Protein AF-A0A520YUC1-F1 (afdb_monomer_lite)

pLDDT: mean 82.61, std 20.13, range [25.09, 97.94]

Foldseek 3Di:
DCALQCAPDVVHHNVVVVVVDVLQDDDGDNLAQDPDAQADKFKKKAQAFQQRHGAAQAFKKKWKAAAPQQAPPWKKKFKAFPVPSHGADDPDPGQMAIPPFPQQDADPNRMGIAMEHCDADPSCNNRYGHGHGPTTIMMMMMGHNGHPCVVVVVDDTDGMHTDPDPPPDDDDDDDDDDDDDDDDDTDTSD

Secondary structure (DSSP, 8-state):
--TTTTEEETTEE-HHHHHHHHHH-S---GGGTS--TTSSEEEEEE-B-TTS-B--TTS-EEEEE-TT-SEEEEEEEEEEETTT-SBP--SSS-SEEETT-TT----TTS-EEEEEESSPPTT-TTSEEE--TT--EEEEEEEEEE-HHHHSSSS-PPPEEE-----------------------EEE--

Radius of gyration: 18.01 Å; chains: 1; bounding box: 48×39×52 Å

Sequence (190 aa):
MGGYEFEKQPGVACLDAAAFFCFYATGVTPAMEAKMAGQGYQYAVGILDSRGNPLGGGKTYRLQVLPSAPAKDFWLAIVYDNQTRSMLQTYKNFPQVSSLDKGLVVSKDGSVDVYFGQKAPSGMEHNWIQTIPGRDRNVLFRLYGPLEPWFDKTWKLSEIELVKQRLCQPTTAYSGRRCAPLMLSVIWFN

Structure (mmCIF, N/CA/C/O backbone):
data_AF-A0A520YUC1-F1
#
_entry.id   AF-A0A520YUC1-F1
#
loop_
_atom_site.group_PDB
_atom_site.id
_atom_site.type_symbol
_atom_site.label_atom_id
_atom_site.label_alt_id
_atom_site.label_comp_id
_atom_site.label_asym_id
_atom_site.label_entity_id
_atom_site.label_seq_id
_atom_site.pdbx_PDB_ins_code
_atom_site.Cartn_x
_atom_site.Cartn_y
_atom_site.Cartn_z
_atom_site.occupancy
_atom_site.B_iso_or_equiv
_atom_site.auth_seq_id
_atom_site.auth_comp_id
_atom_site.auth_asym_id
_atom_site.auth_atom_id
_atom_site.pdbx_PDB_model_num
ATOM 1 N N . MET A 1 1 ? 4.113 -9.977 -15.152 1.00 54.03 1 MET A N 1
ATOM 2 C CA . MET A 1 1 ? 3.341 -9.408 -16.295 1.00 54.03 1 MET A CA 1
ATOM 3 C C . MET A 1 1 ? 4.325 -9.181 -17.437 1.00 54.03 1 MET A C 1
ATOM 5 O O . MET A 1 1 ? 5.503 -9.348 -17.182 1.00 54.03 1 MET A O 1
ATOM 9 N N . GLY A 1 2 ? 3.891 -8.892 -18.668 1.00 58.44 2 GLY A N 1
ATOM 10 C CA . GLY A 1 2 ? 4.771 -8.775 -19.850 1.00 58.44 2 GLY A CA 1
ATOM 11 C C . GLY A 1 2 ? 5.725 -7.572 -19.869 1.00 58.44 2 GLY A C 1
ATOM 12 O O . GLY A 1 2 ? 5.947 -6.986 -20.919 1.00 58.44 2 GLY A O 1
ATOM 13 N N . GLY A 1 3 ? 6.202 -7.154 -18.704 1.00 70.25 3 GLY A N 1
ATOM 14 C CA . GLY A 1 3 ? 7.034 -5.984 -18.505 1.00 70.25 3 GLY A CA 1
ATOM 15 C C . GLY A 1 3 ? 6.449 -4.654 -18.961 1.00 70.25 3 GLY A C 1
ATOM 16 O O . GLY A 1 3 ? 5.241 -4.529 -19.181 1.00 70.25 3 GLY A O 1
ATOM 17 N N . TYR A 1 4 ? 7.320 -3.653 -19.079 1.00 77.12 4 TYR A N 1
ATOM 18 C CA . TYR A 1 4 ? 6.996 -2.299 -19.524 1.00 77.12 4 TYR A CA 1
ATOM 19 C C . TYR A 1 4 ? 6.584 -2.249 -21.006 1.00 77.12 4 TYR A C 1
ATOM 21 O O . TYR A 1 4 ? 5.925 -1.298 -21.425 1.00 77.12 4 TYR A O 1
ATOM 29 N N . GLU A 1 5 ? 6.945 -3.272 -21.786 1.00 83.94 5 GLU A N 1
ATOM 30 C CA . GLU A 1 5 ? 6.577 -3.436 -23.202 1.00 83.94 5 GLU A CA 1
ATOM 31 C C . GLU A 1 5 ? 5.231 -4.155 -23.378 1.00 83.94 5 GLU A C 1
ATOM 33 O O . GLU A 1 5 ? 4.650 -4.145 -24.461 1.00 83.94 5 GLU A O 1
ATOM 38 N N . PHE A 1 6 ? 4.697 -4.739 -22.302 1.00 85.56 6 PHE A N 1
ATOM 39 C CA . PHE A 1 6 ? 3.503 -5.579 -22.307 1.00 85.56 6 PHE A CA 1
ATOM 40 C C . PHE A 1 6 ? 3.574 -6.708 -23.339 1.00 85.56 6 PHE A C 1
ATOM 42 O O . PHE A 1 6 ? 2.627 -6.913 -24.089 1.00 85.56 6 PHE A O 1
ATOM 49 N N . GLU A 1 7 ? 4.645 -7.494 -23.345 1.00 87.75 7 GLU A N 1
ATOM 50 C CA . GLU A 1 7 ? 4.817 -8.650 -24.227 1.00 87.75 7 GLU A CA 1
ATOM 51 C C . GLU A 1 7 ? 4.849 -9.969 -23.438 1.00 87.75 7 GLU A C 1
ATOM 53 O O . GLU A 1 7 ? 5.468 -10.070 -22.381 1.00 87.75 7 GLU A O 1
ATOM 58 N N . LYS A 1 8 ? 4.166 -11.019 -23.921 1.00 83.62 8 LYS A N 1
ATOM 59 C CA . LYS A 1 8 ? 4.282 -12.371 -23.323 1.00 83.62 8 LYS A CA 1
ATOM 60 C C . LYS A 1 8 ? 5.544 -13.094 -23.809 1.00 83.62 8 LYS A C 1
ATOM 62 O O . LYS A 1 8 ? 6.050 -13.968 -23.110 1.00 83.62 8 LYS A O 1
ATOM 67 N N . GLN A 1 9 ? 5.990 -12.763 -25.019 1.00 82.81 9 GLN A N 1
ATOM 68 C CA . GLN A 1 9 ? 7.178 -13.248 -25.729 1.00 82.81 9 GLN A CA 1
ATOM 69 C C . GLN A 1 9 ? 7.612 -12.148 -26.710 1.00 82.81 9 GLN A C 1
ATOM 71 O O . GLN A 1 9 ? 6.746 -11.351 -27.072 1.00 82.81 9 GLN A O 1
ATOM 76 N N . PRO A 1 10 ? 8.870 -12.127 -27.190 1.00 85.31 10 PRO A N 1
ATOM 77 C CA . PRO A 1 10 ? 9.333 -11.106 -28.129 1.00 85.31 10 PRO A CA 1
ATOM 78 C C . PRO A 1 10 ? 8.393 -10.941 -29.334 1.00 85.31 10 PRO A C 1
ATOM 80 O O . PRO A 1 10 ? 8.167 -11.892 -30.086 1.00 85.31 10 PRO A O 1
ATOM 83 N N . GLY A 1 11 ? 7.828 -9.744 -29.496 1.00 86.69 11 GLY A N 1
ATOM 84 C CA . GLY A 1 11 ? 6.885 -9.392 -30.561 1.00 86.69 11 GLY A CA 1
ATOM 85 C C . GLY A 1 11 ? 5.453 -9.912 -30.375 1.00 86.69 11 GLY A C 1
ATOM 86 O O . GLY A 1 11 ? 4.622 -9.753 -31.271 1.00 86.69 11 GLY A O 1
ATOM 87 N N . VAL A 1 12 ? 5.131 -10.538 -29.237 1.00 90.56 12 VAL A N 1
ATOM 88 C CA . VAL A 1 12 ? 3.791 -11.056 -28.918 1.00 90.56 12 VAL A CA 1
ATOM 89 C C . VAL A 1 12 ? 3.157 -10.207 -27.822 1.00 90.56 12 VAL A C 1
ATOM 91 O O . VAL A 1 12 ? 3.357 -10.439 -26.624 1.00 90.56 12 VAL A O 1
ATOM 94 N N . ALA A 1 13 ? 2.330 -9.253 -28.243 1.00 88.88 13 ALA A N 1
ATOM 95 C CA . ALA A 1 13 ? 1.635 -8.340 -27.347 1.00 88.88 13 ALA A CA 1
ATOM 96 C C . ALA A 1 13 ? 0.731 -9.070 -26.333 1.00 88.88 13 ALA A C 1
ATOM 98 O O . ALA A 1 13 ? -0.092 -9.930 -26.654 1.00 88.88 13 ALA A O 1
ATOM 99 N N . CYS A 1 14 ? 0.849 -8.660 -25.078 1.00 90.00 14 CYS A N 1
ATOM 100 C CA . CYS A 1 14 ? 0.028 -9.038 -23.941 1.00 90.00 14 CYS A CA 1
ATOM 101 C C . CYS A 1 14 ? -1.053 -7.974 -23.718 1.00 90.00 14 CYS A C 1
ATOM 103 O O . CYS A 1 14 ? -0.994 -7.194 -22.764 1.00 90.00 14 CYS A O 1
ATOM 105 N N . LEU A 1 15 ? -2.054 -7.942 -24.601 1.00 90.31 15 LEU A N 1
ATOM 106 C CA . LEU A 1 15 ? -3.110 -6.924 -24.557 1.00 90.31 15 LEU A CA 1
ATOM 107 C C . LEU A 1 15 ? -3.873 -6.915 -23.226 1.00 90.31 15 LEU A C 1
ATOM 109 O O . LEU A 1 15 ? -4.220 -5.844 -22.745 1.00 90.31 15 LEU A O 1
ATOM 113 N N . ASP A 1 16 ? -4.054 -8.073 -22.586 1.00 89.12 16 ASP A N 1
ATOM 114 C CA . ASP A 1 16 ? -4.685 -8.159 -21.263 1.00 89.12 16 ASP A CA 1
ATOM 115 C C . ASP A 1 16 ? -3.876 -7.415 -20.187 1.00 89.12 16 ASP A C 1
ATOM 117 O O . ASP A 1 16 ? -4.449 -6.724 -19.346 1.00 89.12 16 ASP A O 1
ATOM 121 N N . ALA A 1 17 ? -2.541 -7.530 -20.212 1.00 86.50 17 ALA A N 1
ATOM 122 C CA . ALA A 1 17 ? -1.679 -6.848 -19.248 1.00 86.50 17 ALA A CA 1
ATOM 123 C C . ALA A 1 17 ? -1.630 -5.342 -19.513 1.00 86.50 17 ALA A C 1
ATOM 125 O O . ALA A 1 17 ? -1.712 -4.568 -18.563 1.00 86.50 17 ALA A O 1
ATOM 126 N N . ALA A 1 18 ? -1.557 -4.935 -20.784 1.00 87.44 18 ALA A N 1
ATOM 127 C CA . ALA A 1 18 ? -1.623 -3.528 -21.168 1.00 87.44 18 ALA A CA 1
ATOM 128 C C . ALA A 1 18 ? -2.969 -2.908 -20.766 1.00 87.44 18 ALA A C 1
ATOM 130 O O . ALA A 1 18 ? -3.003 -1.857 -20.132 1.00 87.44 18 ALA A O 1
ATOM 131 N N . ALA A 1 19 ? -4.082 -3.582 -21.071 1.00 89.81 19 ALA A N 1
ATOM 132 C CA . ALA A 1 19 ? -5.420 -3.129 -20.709 1.00 89.81 19 ALA A CA 1
ATOM 133 C C . ALA A 1 19 ? -5.585 -3.029 -19.189 1.00 89.81 19 ALA A C 1
ATOM 135 O O . ALA A 1 19 ? -6.070 -2.015 -18.694 1.00 89.81 19 ALA A O 1
ATOM 136 N N . PHE A 1 20 ? -5.136 -4.040 -18.437 1.00 87.12 20 PHE A N 1
ATOM 137 C CA . PHE A 1 20 ? -5.169 -4.007 -16.977 1.00 87.12 20 PHE A CA 1
ATOM 138 C C . PHE A 1 20 ? -4.329 -2.857 -16.410 1.00 87.12 20 PHE A C 1
ATOM 140 O O . PHE A 1 20 ? -4.816 -2.101 -15.567 1.00 87.12 20 PHE A O 1
ATOM 147 N N . PHE A 1 21 ? -3.087 -2.706 -16.879 1.00 86.12 21 PHE A N 1
ATOM 148 C CA . PHE A 1 21 ? -2.188 -1.661 -16.407 1.00 86.12 21 PHE A CA 1
ATOM 149 C C . PHE A 1 21 ? -2.745 -0.276 -16.719 1.00 86.12 21 PHE A C 1
ATOM 151 O O . PHE A 1 21 ? -2.903 0.512 -15.797 1.00 86.12 21 PHE A O 1
ATOM 158 N N . CYS A 1 22 ? -3.120 -0.002 -17.970 1.00 87.75 22 CYS A N 1
ATOM 159 C CA . CYS A 1 22 ? -3.648 1.297 -18.393 1.00 87.75 22 CYS A CA 1
ATOM 160 C C . CYS A 1 22 ? -5.019 1.618 -17.778 1.00 87.75 22 CYS A C 1
ATOM 162 O O . CYS A 1 22 ? -5.391 2.784 -17.667 1.00 87.75 22 CYS A O 1
ATOM 164 N N . PHE A 1 23 ? -5.779 0.602 -17.362 1.00 86.88 23 PHE A N 1
ATOM 165 C CA . PHE A 1 23 ? -6.994 0.796 -16.573 1.00 86.88 23 PHE A CA 1
ATOM 166 C C . PHE A 1 23 ? -6.698 1.133 -15.104 1.00 86.88 23 PHE A C 1
ATOM 168 O O . PHE A 1 23 ? -7.491 1.802 -14.440 1.00 86.88 23 PHE A O 1
ATOM 175 N N . TYR A 1 24 ? -5.587 0.640 -14.556 1.00 86.50 24 TYR A N 1
ATOM 176 C CA . TYR A 1 24 ? -5.211 0.872 -13.164 1.00 86.50 24 TYR A CA 1
ATOM 177 C C . TYR A 1 24 ? -4.368 2.140 -12.968 1.00 86.50 24 TYR A C 1
ATOM 179 O O . TYR A 1 24 ? -4.592 2.880 -12.011 1.00 86.50 24 TYR A O 1
ATOM 187 N N . ALA A 1 25 ? -3.413 2.388 -13.858 1.00 85.56 25 ALA A N 1
ATOM 188 C CA . ALA A 1 25 ? -2.393 3.416 -13.757 1.00 85.56 25 ALA A CA 1
ATOM 189 C C . ALA A 1 25 ? -2.110 4.063 -15.120 1.00 85.56 25 ALA A C 1
ATOM 191 O O . ALA A 1 25 ? -2.460 3.547 -16.178 1.00 85.56 25 ALA A O 1
ATOM 192 N N . THR A 1 26 ? -1.442 5.212 -15.081 1.00 81.38 26 THR A N 1
ATOM 193 C CA . THR A 1 26 ? -1.031 5.963 -16.269 1.00 81.38 26 THR A CA 1
ATOM 194 C C . THR A 1 26 ? 0.481 6.093 -16.316 1.00 81.38 26 THR A C 1
ATOM 196 O O . THR A 1 26 ? 1.100 6.350 -15.284 1.00 81.38 26 THR A O 1
ATOM 199 N N . GLY A 1 27 ? 1.046 6.035 -17.521 1.00 77.06 27 GLY A N 1
ATOM 200 C CA . GLY A 1 27 ? 2.484 6.148 -17.739 1.00 77.06 27 GLY A CA 1
ATOM 201 C C . GLY A 1 27 ? 3.199 4.835 -17.438 1.00 77.06 27 GLY A C 1
ATOM 202 O O . GLY A 1 27 ? 3.035 4.249 -16.374 1.00 77.06 27 GLY A O 1
ATOM 203 N N . VAL A 1 28 ? 3.995 4.377 -18.396 1.00 77.38 28 VAL A N 1
ATOM 204 C CA . VAL A 1 28 ? 4.873 3.221 -18.242 1.00 77.38 28 VAL A CA 1
ATOM 205 C C . VAL A 1 28 ? 6.280 3.677 -18.596 1.00 77.38 28 VAL A C 1
ATOM 207 O O . VAL A 1 28 ? 6.486 4.347 -19.608 1.00 77.38 28 VAL A O 1
ATOM 210 N N . THR A 1 29 ? 7.244 3.390 -17.728 1.00 76.88 29 THR A N 1
ATOM 211 C CA . THR A 1 29 ? 8.655 3.682 -17.994 1.00 76.88 29 THR A CA 1
ATOM 212 C C . THR A 1 29 ? 9.484 2.441 -17.695 1.00 76.88 29 THR A C 1
ATOM 214 O O . THR A 1 29 ? 9.128 1.704 -16.773 1.00 76.88 29 THR A O 1
ATOM 217 N N . PRO A 1 30 ? 10.606 2.215 -18.398 1.00 75.00 30 PRO A N 1
ATOM 218 C CA . PRO A 1 30 ? 11.484 1.082 -18.107 1.00 75.00 30 PRO A CA 1
ATOM 219 C C . PRO A 1 30 ? 11.936 1.033 -16.640 1.00 75.00 30 PRO A C 1
ATOM 221 O O . PRO A 1 30 ? 12.071 -0.041 -16.069 1.00 75.00 30 PRO A O 1
ATOM 224 N N . ALA A 1 31 ? 12.089 2.192 -15.990 1.00 71.81 31 ALA A N 1
ATOM 225 C CA . ALA A 1 31 ? 12.485 2.300 -14.584 1.00 71.81 31 ALA A CA 1
ATOM 226 C C . ALA A 1 31 ? 11.448 1.751 -13.581 1.00 71.81 31 ALA A C 1
ATOM 228 O O . ALA A 1 31 ? 11.789 1.541 -12.420 1.00 71.81 31 ALA A O 1
ATOM 229 N N . MET A 1 32 ? 10.195 1.531 -14.000 1.00 73.00 32 MET A N 1
ATOM 230 C CA . MET A 1 32 ? 9.157 0.929 -13.150 1.00 73.00 32 MET A CA 1
ATOM 231 C C . MET A 1 32 ? 9.335 -0.579 -12.971 1.00 73.00 32 MET A C 1
ATOM 233 O O . MET A 1 32 ? 8.892 -1.118 -11.963 1.00 73.00 32 MET A O 1
ATOM 237 N N . GLU A 1 33 ? 9.974 -1.246 -13.931 1.00 72.19 33 GLU A N 1
ATOM 238 C CA . GLU A 1 33 ? 10.227 -2.692 -13.909 1.00 72.19 33 GLU A CA 1
ATOM 239 C C . GLU A 1 33 ? 11.714 -3.007 -13.726 1.00 72.19 33 GLU A C 1
ATOM 241 O O . GLU A 1 33 ? 12.079 -3.986 -13.080 1.00 72.19 33 GLU A O 1
ATOM 246 N N . ALA A 1 34 ? 12.605 -2.179 -14.276 1.00 73.69 34 ALA A N 1
ATOM 247 C CA . ALA A 1 34 ? 14.032 -2.429 -14.196 1.00 73.69 34 ALA A CA 1
ATOM 248 C C . ALA A 1 34 ? 14.480 -2.561 -12.734 1.00 73.69 34 ALA A C 1
ATOM 250 O O . ALA A 1 34 ? 14.244 -1.685 -11.896 1.00 73.69 34 ALA A O 1
ATOM 251 N N . LYS A 1 35 ? 15.197 -3.651 -12.438 1.00 80.06 35 LYS A N 1
ATOM 252 C CA . LYS A 1 35 ? 15.865 -3.830 -11.150 1.00 80.06 35 LYS A CA 1
ATOM 253 C C . LYS A 1 35 ? 16.948 -2.763 -10.996 1.00 80.06 35 LYS A C 1
ATOM 255 O O . LYS A 1 35 ? 18.051 -2.895 -11.521 1.00 80.06 35 LYS A O 1
ATOM 260 N N . MET A 1 36 ? 16.632 -1.718 -10.240 1.00 81.00 36 MET A N 1
ATOM 261 C CA . MET A 1 36 ? 17.528 -0.602 -9.948 1.00 81.00 36 MET A CA 1
ATOM 262 C C . MET A 1 36 ? 17.689 -0.453 -8.433 1.00 81.00 36 MET A C 1
ATOM 264 O O . MET A 1 36 ? 17.041 0.378 -7.803 1.00 81.00 36 MET A O 1
ATOM 268 N N . ALA A 1 37 ? 18.540 -1.281 -7.822 1.00 85.94 37 ALA A N 1
ATOM 269 C CA . ALA A 1 37 ? 18.744 -1.235 -6.376 1.00 85.94 37 ALA A CA 1
ATOM 270 C C . ALA A 1 37 ? 19.207 0.162 -5.911 1.00 85.94 37 ALA A C 1
ATOM 272 O O . ALA A 1 37 ? 20.185 0.723 -6.409 1.00 85.94 37 ALA A O 1
ATOM 273 N N . GLY A 1 38 ? 18.483 0.729 -4.946 1.00 86.75 38 GLY A N 1
ATOM 274 C CA . GLY A 1 38 ? 18.738 2.045 -4.364 1.00 86.75 38 GLY A CA 1
ATOM 275 C C . GLY A 1 38 ? 18.395 3.235 -5.267 1.00 86.75 38 GLY A C 1
ATOM 276 O O . GLY A 1 38 ? 18.811 4.350 -4.942 1.00 86.75 38 GLY A O 1
ATOM 277 N N . GLN A 1 39 ? 17.681 3.023 -6.379 1.00 86.38 39 GLN A N 1
ATOM 278 C CA . GLN A 1 39 ? 17.243 4.068 -7.311 1.00 86.38 39 GLN A CA 1
ATOM 279 C C . GLN A 1 39 ? 15.813 3.818 -7.807 1.00 86.38 39 GLN A C 1
ATOM 281 O O . GLN A 1 39 ? 15.310 2.700 -7.772 1.00 86.38 39 GLN A O 1
ATOM 286 N N . GLY A 1 40 ? 15.157 4.869 -8.300 1.00 85.94 40 GLY A N 1
ATOM 287 C CA . GLY A 1 40 ? 13.803 4.761 -8.839 1.00 85.94 40 GLY A CA 1
ATOM 288 C C . GLY A 1 40 ? 12.760 4.447 -7.766 1.00 85.94 40 GLY A C 1
ATOM 289 O O . GLY A 1 40 ? 12.893 4.836 -6.602 1.00 85.94 40 GLY A O 1
ATOM 290 N N . TYR A 1 41 ? 11.690 3.779 -8.182 1.00 85.88 41 TYR A N 1
ATOM 291 C CA . TYR A 1 41 ? 10.535 3.508 -7.340 1.00 85.88 41 TYR A CA 1
ATOM 292 C C . TYR A 1 41 ? 9.876 2.181 -7.719 1.00 85.88 41 TYR A C 1
ATOM 294 O O . TYR A 1 41 ? 9.896 1.772 -8.876 1.00 85.88 41 TYR A O 1
ATOM 302 N N . GLN A 1 42 ? 9.296 1.507 -6.729 1.00 88.94 42 GLN A N 1
ATOM 303 C CA . GLN A 1 42 ? 8.622 0.219 -6.894 1.00 88.94 42 GLN A CA 1
ATOM 304 C C . GLN A 1 42 ? 7.243 0.248 -6.250 1.00 88.94 42 GLN A C 1
ATOM 306 O O . GLN A 1 42 ? 7.017 0.965 -5.271 1.00 88.94 42 GLN A O 1
ATOM 311 N N . TYR A 1 43 ? 6.326 -0.541 -6.807 1.00 89.25 43 TYR A N 1
ATOM 312 C CA . TYR A 1 43 ? 4.913 -0.515 -6.450 1.00 89.25 43 TYR A CA 1
ATOM 313 C C . TYR A 1 43 ? 4.411 -1.897 -6.041 1.00 89.25 43 TYR A C 1
ATOM 315 O O . TYR A 1 43 ? 4.654 -2.885 -6.732 1.00 89.25 43 TYR A O 1
ATOM 323 N N . ALA A 1 44 ? 3.627 -1.942 -4.967 1.00 91.19 44 ALA A N 1
ATOM 324 C CA . ALA A 1 44 ? 2.750 -3.066 -4.659 1.00 91.19 44 ALA A CA 1
ATOM 325 C C . ALA A 1 44 ? 1.309 -2.581 -4.530 1.00 91.19 44 ALA A C 1
ATOM 327 O O . ALA A 1 44 ? 1.037 -1.552 -3.907 1.00 91.19 44 ALA A O 1
ATOM 328 N N . VAL A 1 45 ? 0.385 -3.342 -5.112 1.00 91.06 45 VAL A N 1
ATOM 329 C CA . VAL A 1 45 ? -1.046 -3.038 -5.080 1.00 91.06 45 VAL A CA 1
ATOM 330 C C . VAL A 1 45 ? -1.776 -4.065 -4.228 1.00 91.06 45 VAL A C 1
ATOM 332 O O . VAL A 1 45 ? -1.683 -5.268 -4.475 1.00 91.06 45 VAL A O 1
ATOM 335 N N . GLY A 1 46 ? -2.546 -3.570 -3.260 1.00 92.19 46 GLY A N 1
ATOM 336 C CA . GLY A 1 46 ? -3.491 -4.343 -2.464 1.00 92.19 46 GLY A CA 1
ATOM 337 C C . GLY A 1 46 ? -4.932 -3.994 -2.834 1.00 92.19 46 GLY A C 1
ATOM 338 O O . GLY A 1 46 ? -5.381 -2.866 -2.620 1.00 92.19 46 GLY A O 1
ATOM 339 N N . ILE A 1 47 ? -5.665 -4.967 -3.376 1.00 91.56 47 ILE A N 1
ATOM 340 C CA . ILE A 1 47 ? -7.097 -4.842 -3.716 1.00 91.56 47 ILE A CA 1
ATOM 341 C C . ILE A 1 47 ? -8.003 -5.736 -2.861 1.00 91.56 47 ILE A C 1
ATOM 343 O O . ILE A 1 47 ? -9.207 -5.486 -2.788 1.00 91.56 47 ILE A O 1
ATOM 347 N N . LEU A 1 48 ? -7.429 -6.745 -2.200 1.00 93.81 48 LEU A N 1
ATOM 348 C CA . LEU A 1 48 ? -8.126 -7.673 -1.314 1.00 93.81 48 LEU A CA 1
ATOM 349 C C . LEU A 1 48 ? -7.520 -7.635 0.092 1.00 93.81 48 LEU A C 1
ATOM 351 O O . LEU A 1 48 ? -6.367 -7.241 0.276 1.00 93.81 48 LEU A O 1
ATOM 355 N N . ASP A 1 49 ? -8.310 -8.054 1.076 1.00 95.00 49 ASP A N 1
ATOM 356 C CA . ASP A 1 49 ? -7.820 -8.392 2.409 1.00 95.00 49 ASP A CA 1
ATOM 357 C C . ASP A 1 49 ? -7.216 -9.807 2.458 1.00 95.00 49 ASP A C 1
ATOM 359 O O . ASP A 1 49 ? -7.337 -10.595 1.518 1.00 95.00 49 ASP A O 1
ATOM 363 N N . SER A 1 50 ? -6.612 -10.163 3.592 1.00 95.25 50 SER A N 1
ATOM 364 C CA . SER A 1 50 ? -5.980 -11.463 3.856 1.00 95.25 50 SER A CA 1
ATOM 365 C C . SER A 1 50 ? -6.931 -12.665 3.780 1.00 95.25 50 SER A C 1
ATOM 367 O O . SER A 1 50 ? -6.505 -13.814 3.884 1.00 95.25 50 SER A O 1
ATOM 369 N N . ARG A 1 51 ? -8.235 -12.419 3.610 1.00 94.62 51 ARG A N 1
ATOM 370 C CA . ARG A 1 51 ? -9.281 -13.428 3.416 1.00 94.62 51 ARG A CA 1
ATOM 371 C C . ARG A 1 51 ? -9.853 -13.406 1.994 1.00 94.62 51 ARG A C 1
ATOM 373 O O . ARG A 1 51 ? -10.866 -14.061 1.758 1.00 94.62 51 ARG A O 1
ATOM 380 N N . GLY A 1 52 ? -9.246 -12.659 1.073 1.00 93.38 52 GLY A N 1
ATOM 381 C CA . GLY A 1 52 ? -9.674 -12.546 -0.319 1.00 93.38 52 GLY A CA 1
ATOM 382 C C . GLY A 1 52 ? -10.910 -11.667 -0.534 1.00 93.38 52 GLY A C 1
ATOM 383 O O . GLY A 1 52 ? -11.515 -11.728 -1.601 1.00 93.38 52 GLY A O 1
ATOM 384 N N . ASN A 1 53 ? -11.323 -10.859 0.449 1.00 94.06 53 ASN A N 1
ATOM 385 C CA . ASN A 1 53 ? -12.471 -9.965 0.283 1.00 94.06 53 ASN A CA 1
ATOM 386 C C . ASN A 1 53 ? -12.026 -8.598 -0.247 1.00 94.06 53 ASN A C 1
ATOM 388 O O . ASN A 1 53 ? -11.000 -8.086 0.201 1.00 94.06 53 ASN A O 1
ATOM 392 N N . PRO A 1 54 ? -12.816 -7.948 -1.119 1.00 92.44 54 PRO A N 1
ATOM 393 C CA . PRO A 1 54 ? -12.551 -6.577 -1.538 1.00 92.44 54 PRO A CA 1
ATOM 394 C C . PRO A 1 54 ? -12.475 -5.600 -0.359 1.00 92.44 54 PRO A C 1
ATOM 396 O O . PRO A 1 54 ? -13.235 -5.698 0.613 1.00 92.44 54 PRO A O 1
ATOM 399 N N . LEU A 1 55 ? -11.588 -4.608 -0.473 1.00 92.50 55 LEU A N 1
ATOM 400 C CA . LEU A 1 55 ? -11.388 -3.580 0.549 1.00 92.50 55 LEU A CA 1
ATOM 401 C C . LEU A 1 55 ? -12.561 -2.585 0.591 1.00 92.50 55 LEU A C 1
ATOM 403 O O . LEU A 1 55 ? -12.534 -1.514 -0.014 1.00 92.50 55 LEU A O 1
ATOM 407 N N . GLY A 1 56 ? -13.601 -2.941 1.345 1.00 89.94 56 GLY A N 1
ATOM 408 C CA . GLY A 1 56 ? -14.806 -2.119 1.490 1.00 89.94 56 GLY A CA 1
ATOM 409 C C . GLY A 1 56 ? -14.618 -0.816 2.284 1.00 89.94 56 GLY A C 1
ATOM 410 O O . GLY A 1 56 ? -14.021 -0.804 3.364 1.00 89.94 56 GLY A O 1
ATOM 411 N N . GLY A 1 57 ? -15.225 0.272 1.802 1.00 84.69 57 GLY A N 1
ATOM 412 C CA . GLY A 1 57 ? -15.137 1.631 2.365 1.00 84.69 57 GLY A CA 1
ATOM 413 C C . GLY A 1 57 ? -15.474 1.782 3.854 1.00 84.69 57 GLY A C 1
ATOM 414 O O . GLY A 1 57 ? -14.804 2.522 4.580 1.00 84.69 57 GLY A O 1
ATOM 415 N N . GLY A 1 58 ? -16.501 1.057 4.310 1.00 88.50 58 GLY A N 1
ATOM 416 C CA . GLY A 1 58 ? -17.050 1.146 5.671 1.00 88.50 58 GLY A CA 1
ATOM 417 C C . GLY A 1 58 ? -16.332 0.294 6.720 1.00 88.50 58 GLY A C 1
ATOM 418 O O . GLY A 1 58 ? -16.717 0.311 7.885 1.00 88.50 58 GLY A O 1
ATOM 419 N N . LYS A 1 59 ? -15.307 -0.465 6.325 1.00 92.81 59 LYS A N 1
ATOM 420 C CA . LYS A 1 59 ? -14.531 -1.324 7.223 1.00 92.81 59 LYS A CA 1
ATOM 421 C C . LYS A 1 59 ? -13.175 -0.690 7.536 1.00 92.81 59 LYS A C 1
ATOM 423 O O . LYS A 1 59 ? -12.624 0.073 6.734 1.00 92.81 59 LYS A O 1
ATOM 428 N N . THR A 1 60 ? -12.633 -1.033 8.702 1.00 95.12 60 THR A N 1
ATOM 429 C CA . THR A 1 60 ? -11.263 -0.675 9.079 1.00 95.12 60 THR A CA 1
ATOM 430 C C . THR A 1 60 ? -10.327 -1.827 8.746 1.00 95.12 60 THR A C 1
ATOM 432 O O . THR A 1 60 ? -10.582 -2.958 9.151 1.00 95.12 60 THR A O 1
ATOM 435 N N . TYR A 1 61 ? -9.234 -1.534 8.052 1.00 96.19 61 TYR A N 1
ATOM 436 C CA . TYR A 1 61 ? -8.168 -2.489 7.765 1.00 96.19 61 TYR A CA 1
ATOM 437 C C . TYR A 1 61 ? -6.834 -1.966 8.278 1.00 96.19 61 TYR A C 1
ATOM 439 O O . TYR A 1 61 ? -6.689 -0.767 8.535 1.00 96.19 61 TYR A O 1
ATOM 447 N N . ARG A 1 62 ? -5.877 -2.877 8.396 1.00 96.81 62 ARG A N 1
ATOM 448 C CA . ARG A 1 62 ? -4.508 -2.629 8.818 1.00 96.81 62 ARG A CA 1
ATOM 449 C C . ARG A 1 62 ? -3.549 -3.259 7.819 1.00 96.81 62 ARG A C 1
ATOM 451 O O . ARG A 1 62 ? -3.725 -4.415 7.456 1.00 96.81 62 ARG A O 1
ATOM 458 N N . LEU A 1 63 ? -2.540 -2.507 7.411 1.00 97.38 63 LEU A N 1
ATOM 459 C CA . LEU A 1 63 ? -1.363 -2.996 6.706 1.00 97.38 63 LEU A CA 1
ATOM 460 C C . LEU A 1 63 ? -0.171 -2.839 7.645 1.00 97.38 63 LEU A C 1
ATOM 462 O O . LEU A 1 63 ? 0.135 -1.718 8.042 1.00 97.38 63 LEU A O 1
ATOM 466 N N . GLN A 1 64 ? 0.501 -3.932 7.992 1.00 97.00 64 GLN A N 1
ATOM 467 C CA . GLN A 1 64 ? 1.717 -3.858 8.796 1.00 97.00 64 GLN A CA 1
ATOM 468 C C . GLN A 1 64 ? 2.932 -3.743 7.871 1.00 97.00 64 GLN A C 1
ATOM 470 O O . GLN A 1 64 ? 3.299 -4.687 7.169 1.00 97.00 64 GLN A O 1
ATOM 475 N N . VAL A 1 65 ? 3.584 -2.589 7.860 1.00 97.19 65 VAL A N 1
ATOM 476 C CA . VAL A 1 65 ? 4.896 -2.453 7.231 1.00 97.19 65 VAL A CA 1
ATOM 477 C C . VAL A 1 65 ? 5.902 -3.121 8.159 1.00 97.19 65 VAL A C 1
ATOM 479 O O . VAL A 1 65 ? 6.123 -2.662 9.282 1.00 97.19 65 VAL A O 1
ATOM 482 N N . LEU A 1 66 ? 6.453 -4.251 7.712 1.00 96.62 66 LEU A N 1
ATOM 483 C CA . LEU A 1 66 ? 7.410 -5.021 8.499 1.00 96.62 66 LEU A CA 1
ATOM 484 C C . LEU A 1 66 ? 8.663 -4.183 8.809 1.00 96.62 66 LEU A C 1
ATOM 486 O O . LEU A 1 66 ? 8.984 -3.266 8.042 1.00 96.62 66 LEU A O 1
ATOM 490 N N . PRO A 1 67 ? 9.389 -4.500 9.898 1.00 95.19 67 PRO A N 1
ATOM 491 C CA . PRO A 1 67 ? 10.630 -3.815 10.233 1.00 95.19 67 PRO A CA 1
ATOM 492 C C . PRO A 1 67 ? 11.615 -3.815 9.063 1.00 95.19 67 PRO A C 1
ATOM 494 O O . PRO A 1 67 ? 11.592 -4.710 8.212 1.00 95.19 67 PRO A O 1
ATOM 497 N N . SER A 1 68 ? 12.489 -2.809 9.037 1.00 94.19 68 SER A N 1
ATOM 498 C CA . SER A 1 68 ? 13.547 -2.689 8.026 1.00 94.19 68 SER A CA 1
ATOM 499 C C . SER A 1 68 ? 13.017 -2.740 6.587 1.00 94.19 68 SER A C 1
ATOM 501 O O . SER A 1 68 ? 13.604 -3.401 5.730 1.00 94.19 68 SER A O 1
ATOM 503 N N . ALA A 1 69 ? 11.900 -2.049 6.324 1.00 95.75 69 ALA A N 1
ATOM 504 C CA . ALA A 1 69 ? 11.367 -1.896 4.974 1.00 95.75 69 ALA A CA 1
ATOM 505 C C . ALA A 1 69 ? 12.488 -1.461 4.004 1.00 95.75 69 ALA A C 1
ATOM 507 O O . ALA A 1 69 ? 13.189 -0.490 4.300 1.00 95.75 69 ALA A O 1
ATOM 508 N N . PRO A 1 70 ? 12.683 -2.155 2.865 1.00 95.25 70 PRO A N 1
ATOM 509 C CA . PRO A 1 70 ? 13.838 -1.975 1.990 1.00 95.25 70 PRO A CA 1
ATOM 510 C C . PRO A 1 70 ? 13.689 -0.736 1.097 1.00 95.25 70 PRO A C 1
ATOM 512 O O . PRO A 1 70 ? 13.695 -0.841 -0.125 1.00 95.25 70 PRO A O 1
ATOM 515 N N . ALA A 1 71 ? 13.546 0.440 1.704 1.00 95.38 71 ALA A N 1
ATOM 516 C CA . ALA A 1 71 ? 13.568 1.739 1.043 1.00 95.38 71 ALA A CA 1
ATOM 517 C C . ALA A 1 71 ? 14.799 2.517 1.500 1.00 95.38 71 ALA A C 1
ATOM 519 O O . ALA A 1 71 ? 14.971 2.769 2.691 1.00 95.38 71 ALA A O 1
ATOM 520 N N . LYS A 1 72 ? 15.640 2.920 0.548 1.00 94.75 72 LYS A N 1
ATOM 521 C CA . LYS A 1 72 ? 16.779 3.804 0.801 1.00 94.75 72 LYS A CA 1
ATOM 522 C C . LYS A 1 72 ? 16.323 5.203 1.209 1.00 94.75 72 LYS A C 1
ATOM 524 O O . LYS A 1 72 ? 16.924 5.788 2.104 1.00 94.75 72 LYS A O 1
ATOM 529 N N . ASP A 1 73 ? 15.287 5.718 0.545 1.00 94.81 73 ASP A N 1
ATOM 530 C CA . ASP A 1 73 ? 14.820 7.087 0.754 1.00 94.81 73 ASP A CA 1
ATOM 531 C C . ASP A 1 73 ? 13.630 7.105 1.720 1.00 94.81 73 ASP A C 1
ATOM 533 O O . ASP A 1 73 ? 13.735 7.614 2.834 1.00 94.81 73 ASP A O 1
ATOM 537 N N . PHE A 1 74 ? 12.489 6.543 1.305 1.00 96.56 74 PHE A N 1
ATOM 538 C CA . PHE A 1 74 ? 11.281 6.432 2.126 1.00 96.56 74 PHE A CA 1
ATOM 539 C C . PHE A 1 74 ? 10.256 5.477 1.500 1.00 96.56 74 PHE A C 1
ATOM 541 O O . PHE A 1 74 ? 10.391 5.038 0.355 1.00 96.56 74 PHE A O 1
ATOM 548 N N . TRP A 1 75 ? 9.194 5.173 2.240 1.00 97.06 75 TRP A N 1
ATOM 549 C CA . TRP A 1 75 ? 8.029 4.461 1.721 1.00 97.06 75 TRP A CA 1
ATOM 550 C C . TRP A 1 75 ? 6.748 5.241 1.998 1.00 97.06 75 TRP A C 1
ATOM 552 O O . TRP A 1 75 ? 6.691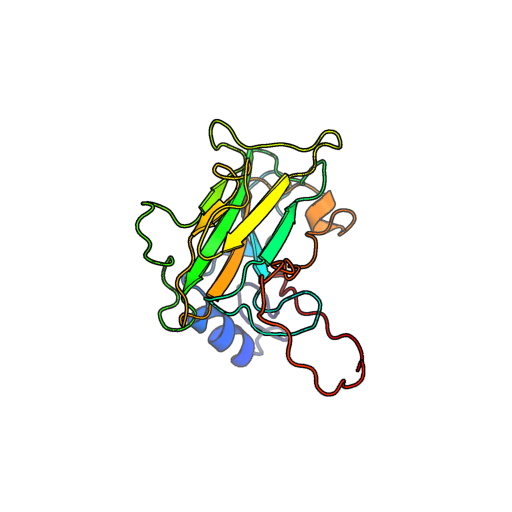 6.061 2.915 1.00 97.06 75 TRP A O 1
ATOM 562 N N . LEU A 1 76 ? 5.707 4.981 1.209 1.00 96.19 76 LEU A N 1
ATOM 563 C CA . LEU A 1 76 ? 4.367 5.497 1.481 1.00 96.19 76 LEU A CA 1
ATOM 564 C C . LEU A 1 76 ? 3.290 4.467 1.152 1.00 96.19 76 LEU A C 1
ATOM 566 O O . LEU A 1 76 ? 3.436 3.667 0.229 1.00 96.19 76 LEU A O 1
ATOM 570 N N . ALA A 1 77 ? 2.180 4.542 1.875 1.00 96.62 77 ALA A N 1
ATOM 571 C CA . ALA A 1 77 ? 0.928 3.876 1.550 1.00 96.62 77 ALA A CA 1
ATOM 572 C C . ALA A 1 77 ? -0.121 4.938 1.209 1.00 96.62 77 ALA A C 1
ATOM 574 O O . ALA A 1 77 ? -0.281 5.907 1.949 1.00 96.62 77 ALA A O 1
ATOM 575 N N . ILE A 1 78 ? -0.846 4.760 0.108 1.00 95.19 78 ILE A N 1
ATOM 576 C CA . ILE A 1 78 ? -1.886 5.692 -0.346 1.00 95.19 78 ILE A CA 1
ATOM 577 C C . ILE A 1 78 ? -3.139 4.934 -0.785 1.00 95.19 78 ILE A C 1
ATOM 579 O O . ILE A 1 78 ? -3.056 3.816 -1.300 1.00 95.19 78 ILE A O 1
ATOM 583 N N . VAL A 1 79 ? -4.307 5.542 -0.571 1.00 94.25 79 VAL A N 1
ATOM 584 C CA . VAL A 1 79 ? -5.609 4.964 -0.919 1.00 94.25 79 VAL A CA 1
ATOM 585 C C . VAL A 1 79 ? -6.204 5.629 -2.158 1.00 94.25 79 VAL A C 1
ATOM 587 O O . VAL A 1 79 ? -6.340 6.854 -2.226 1.00 94.25 79 VAL A O 1
ATOM 590 N N . TYR A 1 80 ? -6.642 4.793 -3.096 1.00 93.19 80 TYR A N 1
ATOM 591 C CA . TYR A 1 80 ? -7.357 5.190 -4.304 1.00 93.19 80 TYR A CA 1
ATOM 592 C C . TYR A 1 80 ? -8.795 4.685 -4.288 1.00 93.19 80 TYR A C 1
ATOM 594 O O . TYR A 1 80 ? -9.094 3.601 -3.784 1.00 93.19 80 TYR A O 1
ATOM 602 N N . ASP A 1 81 ? -9.683 5.480 -4.870 1.00 90.94 81 ASP A N 1
ATOM 603 C CA . ASP A 1 81 ? -11.073 5.118 -5.111 1.00 90.94 81 ASP A CA 1
ATOM 604 C C . ASP A 1 81 ? -11.166 4.136 -6.291 1.00 90.94 81 ASP A C 1
ATOM 606 O O . ASP A 1 81 ? -10.597 4.372 -7.360 1.00 90.94 81 ASP A O 1
ATOM 610 N N . ASN A 1 82 ? -11.870 3.014 -6.117 1.00 88.38 82 ASN A N 1
ATOM 611 C CA . ASN A 1 82 ? -11.950 1.997 -7.167 1.00 88.38 82 ASN A CA 1
ATOM 612 C C . ASN A 1 82 ? -12.766 2.459 -8.379 1.00 88.38 82 ASN A C 1
ATOM 614 O O . ASN A 1 82 ? -12.496 2.003 -9.483 1.00 88.38 82 ASN A O 1
ATOM 618 N N . GLN A 1 83 ? -13.739 3.351 -8.226 1.00 87.12 83 GLN A N 1
ATOM 619 C CA . GLN A 1 83 ? -14.565 3.774 -9.356 1.00 87.12 83 GLN A CA 1
ATOM 620 C C . GLN A 1 83 ? -13.815 4.754 -10.263 1.00 87.12 83 GLN A C 1
ATOM 622 O O . GLN A 1 83 ? -13.849 4.632 -11.483 1.00 87.12 83 GLN A O 1
ATOM 627 N N . THR A 1 84 ? -13.131 5.719 -9.658 1.00 88.44 84 THR A N 1
ATOM 628 C CA . THR A 1 84 ? -12.492 6.842 -10.358 1.00 88.44 84 THR A CA 1
ATOM 629 C C . THR A 1 84 ? -10.995 6.660 -10.583 1.00 88.44 84 THR A C 1
ATOM 631 O O . THR A 1 84 ? -10.406 7.434 -11.334 1.00 88.44 84 THR A O 1
ATOM 634 N N . ARG A 1 85 ? -10.357 5.700 -9.894 1.00 87.50 85 ARG A N 1
ATOM 635 C CA . ARG A 1 85 ? -8.892 5.501 -9.863 1.00 87.50 85 ARG A CA 1
ATOM 636 C C . ARG A 1 85 ? -8.097 6.734 -9.423 1.00 87.50 85 ARG A C 1
ATOM 638 O O . ARG A 1 85 ? -6.887 6.808 -9.607 1.00 87.50 85 ARG A O 1
ATOM 645 N N . SER A 1 86 ? -8.772 7.695 -8.802 1.00 88.00 86 SER A N 1
ATOM 646 C CA . SER A 1 86 ? -8.171 8.909 -8.262 1.00 88.00 86 SER A CA 1
ATOM 647 C C . SER A 1 86 ? -7.897 8.754 -6.771 1.00 88.00 86 SER A C 1
ATOM 649 O O . SER A 1 86 ? -8.450 7.868 -6.110 1.00 88.00 86 SER A O 1
ATOM 651 N N . MET A 1 87 ? -7.017 9.604 -6.235 1.00 89.75 87 MET A N 1
ATOM 652 C CA . MET A 1 87 ? -6.785 9.665 -4.790 1.00 89.75 87 MET A CA 1
ATOM 653 C C . MET A 1 87 ? -8.124 9.832 -4.075 1.00 89.75 87 MET A C 1
ATOM 655 O O . MET A 1 87 ? -8.944 10.663 -4.478 1.00 89.75 87 MET A O 1
ATOM 659 N N . LEU A 1 88 ? -8.353 9.034 -3.031 1.00 86.75 88 LEU A N 1
ATOM 660 C CA . LEU A 1 88 ? -9.614 9.087 -2.307 1.00 86.75 88 LEU A CA 1
ATOM 661 C C . LEU A 1 88 ? -9.804 10.484 -1.701 1.00 86.75 88 LEU A C 1
ATOM 663 O O . LEU A 1 88 ? -9.031 10.925 -0.852 1.00 86.75 88 LEU A O 1
ATOM 667 N N . GLN A 1 89 ? -10.845 11.183 -2.141 1.00 84.94 89 GLN A N 1
ATOM 668 C CA . GLN A 1 89 ? -11.155 12.520 -1.649 1.00 84.94 89 GLN A CA 1
ATOM 669 C C . GLN A 1 89 ? -11.759 12.412 -0.254 1.00 84.94 89 GLN A C 1
ATOM 671 O O . GLN A 1 89 ? -12.858 11.890 -0.096 1.00 84.94 89 GLN A O 1
ATOM 676 N N . THR A 1 90 ? -11.042 12.889 0.757 1.00 84.88 90 THR A N 1
ATOM 677 C CA . THR A 1 90 ? -11.492 12.892 2.155 1.00 84.88 90 THR A CA 1
ATOM 678 C C . THR A 1 90 ? -11.373 14.296 2.737 1.00 84.88 90 THR A C 1
ATOM 680 O O . THR A 1 90 ? -10.925 15.206 2.044 1.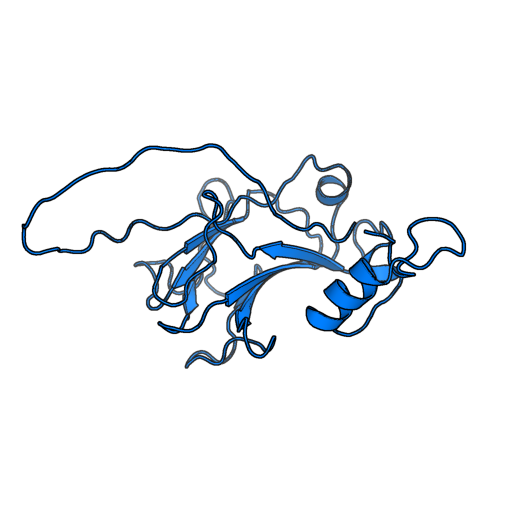00 84.88 90 THR A O 1
ATOM 683 N N . TYR A 1 91 ? -11.760 14.503 4.001 1.00 79.12 9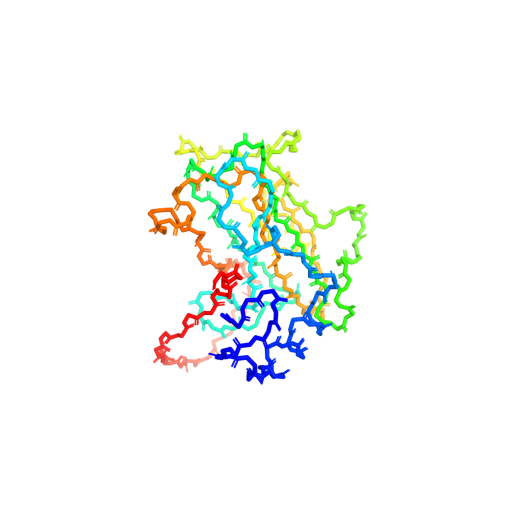1 TYR A N 1
ATOM 684 C CA . TYR A 1 91 ? -11.532 15.807 4.635 1.00 79.12 91 TYR A CA 1
ATOM 685 C C . TYR A 1 91 ? -10.044 16.060 4.926 1.00 79.12 91 TYR A C 1
ATOM 687 O O . TYR A 1 91 ? -9.652 17.203 5.146 1.00 79.12 91 TYR A O 1
ATOM 695 N N . LYS A 1 92 ? -9.208 15.009 4.961 1.00 76.94 92 LYS A N 1
ATOM 696 C CA . LYS A 1 92 ? -7.749 15.148 5.003 1.00 76.94 92 LYS A CA 1
ATOM 697 C C . LYS A 1 92 ? -7.235 15.431 3.589 1.00 76.94 92 LYS A C 1
ATOM 699 O O . LYS A 1 92 ? -7.609 14.741 2.643 1.00 76.94 92 LYS A O 1
ATOM 704 N N . ASN A 1 93 ? -6.314 16.393 3.479 1.00 75.56 93 ASN A N 1
ATOM 705 C CA . ASN A 1 93 ? -5.742 16.847 2.204 1.00 75.56 93 ASN A CA 1
ATOM 706 C C . ASN A 1 93 ? -5.090 15.724 1.381 1.00 75.56 93 ASN A C 1
ATOM 708 O O . ASN A 1 93 ? -5.142 15.768 0.156 1.00 75.56 93 ASN A O 1
ATOM 712 N N . PHE A 1 94 ? -4.495 14.721 2.037 1.00 83.19 94 PHE A N 1
ATOM 713 C CA . PHE A 1 94 ? -3.849 13.597 1.362 1.00 83.19 94 PHE A CA 1
ATOM 714 C C . PHE A 1 94 ? -4.259 12.265 2.006 1.00 83.19 94 PHE A C 1
ATOM 716 O O . PHE A 1 94 ? -4.062 12.092 3.213 1.00 83.19 94 PHE A O 1
ATOM 723 N N . PRO A 1 95 ? -4.807 11.305 1.237 1.00 92.12 95 PRO A N 1
ATOM 724 C CA . PRO A 1 95 ? -5.196 9.990 1.739 1.00 92.12 95 PRO A CA 1
ATOM 725 C C . PRO A 1 95 ? -3.987 9.040 1.779 1.00 92.12 95 PRO A C 1
ATOM 727 O O . PRO A 1 95 ? -4.022 7.952 1.200 1.00 92.12 95 PRO A O 1
ATOM 730 N N . GLN A 1 96 ? -2.900 9.466 2.424 1.00 94.50 96 GLN A N 1
ATOM 731 C CA . GLN A 1 96 ? -1.640 8.726 2.480 1.00 94.50 96 GLN A CA 1
ATOM 732 C C . GLN A 1 96 ? -1.008 8.758 3.873 1.00 94.50 96 GLN A C 1
ATOM 734 O O . GLN A 1 96 ? -1.300 9.648 4.670 1.00 94.50 96 GLN A O 1
ATOM 739 N N . VAL A 1 97 ? -0.124 7.794 4.122 1.00 96.56 97 VAL A N 1
ATOM 740 C CA . VAL A 1 97 ? 0.809 7.743 5.253 1.00 96.56 97 VAL A CA 1
ATOM 741 C C . VAL A 1 97 ? 2.198 7.473 4.685 1.00 96.56 97 VAL A C 1
ATOM 743 O O . VAL A 1 97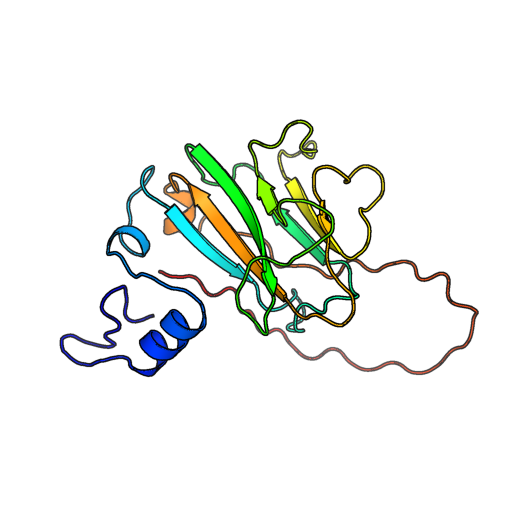 ? 2.363 6.573 3.859 1.00 96.56 97 VAL A O 1
ATOM 746 N N . SER A 1 98 ? 3.182 8.256 5.108 1.00 96.56 98 SER A N 1
ATOM 747 C CA . SER A 1 98 ? 4.575 8.185 4.668 1.00 96.56 98 SER A CA 1
ATOM 748 C C . SER A 1 98 ? 5.506 7.912 5.842 1.00 96.56 98 SER A C 1
ATOM 750 O O . SER A 1 98 ? 5.283 8.399 6.949 1.00 96.56 98 SER A O 1
ATOM 752 N N . SER A 1 99 ? 6.620 7.222 5.589 1.00 96.62 99 SER A N 1
ATOM 753 C CA . SER A 1 99 ? 7.687 7.069 6.585 1.00 96.62 99 SER A CA 1
ATOM 754 C C . SER A 1 99 ? 8.369 8.391 6.964 1.00 96.62 99 SER A C 1
ATOM 756 O O . SER A 1 99 ? 9.139 8.428 7.918 1.00 96.62 99 SER A O 1
ATOM 758 N N . LEU A 1 100 ? 8.100 9.470 6.221 1.00 95.88 100 LEU A N 1
ATOM 759 C CA . LEU A 1 100 ? 8.575 10.830 6.500 1.00 95.88 100 LEU A CA 1
ATOM 760 C C . LEU A 1 100 ? 7.579 11.670 7.316 1.00 95.88 100 LEU A C 1
ATOM 762 O O . LEU A 1 100 ? 7.889 12.813 7.663 1.00 95.88 100 LEU A O 1
ATOM 766 N N . ASP A 1 101 ? 6.382 11.150 7.601 1.00 94.81 101 ASP A N 1
ATOM 767 C CA . ASP A 1 101 ? 5.363 11.914 8.313 1.00 94.81 101 ASP A CA 1
ATOM 768 C C . ASP A 1 101 ? 5.801 12.208 9.752 1.00 94.81 101 ASP A C 1
ATOM 770 O O . ASP A 1 101 ? 6.234 11.338 10.513 1.00 94.81 101 ASP A O 1
ATOM 774 N N . LYS A 1 102 ? 5.653 13.471 10.162 1.00 93.81 102 LYS A N 1
ATOM 775 C CA . LYS A 1 102 ? 5.936 13.878 11.541 1.00 93.81 102 LYS A CA 1
ATOM 776 C C . LYS A 1 102 ? 4.934 13.218 12.489 1.00 93.81 102 LYS A C 1
ATOM 778 O O . LYS A 1 102 ? 3.723 13.348 12.308 1.00 93.81 102 LYS A O 1
ATOM 783 N N . GLY A 1 103 ? 5.450 12.573 13.533 1.00 93.94 103 GLY A N 1
ATOM 784 C CA . GLY A 1 103 ? 4.631 11.895 14.539 1.00 93.94 103 GLY A CA 1
ATOM 785 C C . GLY A 1 103 ? 4.160 10.500 14.131 1.00 93.94 103 GLY A C 1
ATOM 786 O O . GLY A 1 103 ? 3.301 9.951 14.815 1.00 93.94 103 GLY A O 1
ATOM 787 N N 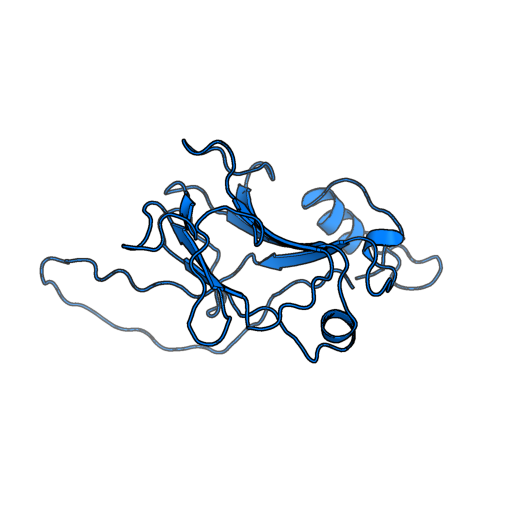. LEU A 1 104 ? 4.709 9.926 13.050 1.00 96.88 104 LEU A N 1
ATOM 788 C CA . LEU A 1 104 ? 4.481 8.525 12.705 1.00 96.88 104 LEU A CA 1
ATOM 789 C C . LEU A 1 104 ? 4.800 7.630 13.911 1.00 96.88 104 LEU A C 1
ATOM 791 O O . LEU A 1 104 ? 5.882 7.695 14.497 1.00 96.88 104 LEU A O 1
ATOM 795 N N . VAL A 1 105 ? 3.838 6.793 14.276 1.00 97.44 105 VAL A N 1
ATOM 796 C CA . VAL A 1 105 ? 3.940 5.868 15.397 1.00 97.44 105 VAL A CA 1
ATOM 797 C C . VAL A 1 105 ? 4.636 4.604 14.914 1.00 97.44 105 VAL A C 1
ATOM 799 O O . VAL A 1 105 ? 4.116 3.877 14.068 1.00 97.44 105 VAL A O 1
ATOM 802 N N . VAL A 1 106 ? 5.821 4.341 15.459 1.00 97.25 106 VAL A N 1
ATOM 803 C CA . VAL A 1 106 ? 6.619 3.151 15.149 1.00 97.25 106 VAL A CA 1
ATOM 804 C C . VAL A 1 106 ? 6.572 2.201 16.342 1.00 97.25 106 VAL A C 1
ATOM 806 O O . VAL A 1 106 ? 6.760 2.611 17.490 1.00 97.25 106 VAL A O 1
ATOM 809 N N . SER A 1 107 ? 6.300 0.928 16.074 1.00 96.44 107 SER A N 1
ATOM 810 C CA . SER A 1 107 ? 6.300 -0.129 17.083 1.00 96.44 107 SER A CA 1
ATOM 811 C C . SER A 1 107 ? 7.710 -0.379 17.627 1.00 96.44 107 SER A C 1
ATOM 813 O O . SER A 1 107 ? 8.714 -0.066 16.992 1.00 96.44 107 SER A O 1
ATOM 815 N N . LYS A 1 108 ? 7.808 -1.001 18.810 1.00 96.38 108 LYS A N 1
ATOM 816 C CA . LYS A 1 108 ? 9.102 -1.309 19.456 1.00 96.38 108 LYS A CA 1
ATOM 817 C C . LYS A 1 108 ? 10.011 -2.215 18.619 1.00 96.38 108 LYS A C 1
ATOM 819 O O . LYS A 1 108 ? 11.224 -2.144 18.762 1.00 96.38 108 LYS A O 1
ATOM 824 N N . ASP A 1 109 ? 9.425 -3.070 17.786 1.00 95.25 109 ASP A N 1
ATOM 825 C CA . ASP A 1 109 ? 10.134 -3.965 16.865 1.00 95.25 109 ASP A CA 1
ATOM 826 C C . ASP A 1 109 ? 10.560 -3.274 15.556 1.00 95.25 109 ASP A C 1
ATOM 828 O O . ASP A 1 109 ? 11.181 -3.907 14.708 1.00 95.25 109 ASP A O 1
ATOM 832 N N . GLY A 1 110 ? 10.237 -1.987 15.381 1.00 95.38 110 GLY A N 1
ATOM 833 C CA . GLY A 1 110 ? 10.512 -1.216 14.170 1.00 95.38 110 GLY A CA 1
ATOM 834 C C . GLY A 1 110 ? 9.452 -1.352 13.074 1.00 95.38 110 GLY A C 1
ATOM 835 O O . GLY A 1 110 ? 9.618 -0.760 12.009 1.00 95.38 110 GLY A O 1
ATOM 836 N N . SER A 1 111 ? 8.374 -2.110 13.304 1.00 96.94 111 SER A N 1
ATOM 837 C CA . SER A 1 111 ? 7.246 -2.190 12.370 1.00 96.94 111 SER A CA 1
ATOM 838 C C . SER A 1 111 ? 6.352 -0.950 12.450 1.00 96.94 111 SER A C 1
ATOM 840 O O . SER A 1 111 ? 6.339 -0.227 13.451 1.00 96.94 111 SER A O 1
ATOM 842 N N . VAL A 1 112 ? 5.577 -0.701 11.394 1.00 97.94 112 VAL A N 1
ATOM 843 C CA . VAL A 1 112 ? 4.600 0.393 11.348 1.00 97.94 112 VAL A CA 1
ATOM 844 C C . VAL A 1 112 ? 3.253 -0.153 10.903 1.00 97.94 112 VAL A C 1
ATOM 846 O O . VAL A 1 112 ? 3.106 -0.637 9.784 1.00 97.94 112 VAL A O 1
ATOM 849 N N . ASP A 1 113 ? 2.249 -0.046 11.767 1.00 97.56 113 ASP A N 1
ATOM 850 C CA . ASP A 1 113 ? 0.870 -0.359 11.403 1.00 97.56 113 ASP A CA 1
ATOM 851 C C . ASP A 1 113 ? 0.243 0.848 10.707 1.00 97.56 113 ASP A C 1
ATOM 853 O O . ASP A 1 113 ? 0.126 1.906 11.319 1.00 97.56 113 ASP A O 1
ATOM 857 N N . VAL A 1 114 ? -0.191 0.687 9.457 1.00 97.69 114 VAL A N 1
ATOM 858 C CA . VAL A 1 114 ? -0.954 1.686 8.698 1.00 97.69 114 VAL A CA 1
ATOM 859 C C . VAL A 1 114 ? -2.421 1.281 8.670 1.00 97.69 114 VAL A C 1
ATOM 861 O O . VAL A 1 114 ? -2.771 0.180 8.241 1.00 97.69 114 VAL A O 1
ATOM 864 N N . TYR A 1 115 ? -3.300 2.177 9.103 1.00 96.44 115 TYR A N 1
ATOM 865 C CA . TYR A 1 115 ? -4.734 1.932 9.180 1.00 96.44 115 TYR A CA 1
ATOM 866 C C . TYR A 1 115 ? -5.495 2.642 8.067 1.00 96.44 115 TYR A C 1
ATOM 868 O O . TYR A 1 115 ? -5.238 3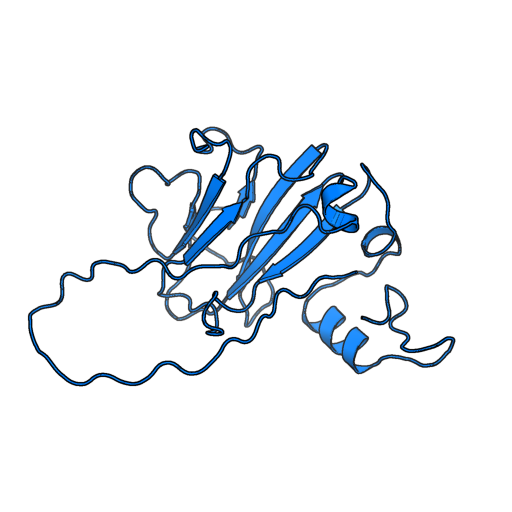.799 7.747 1.00 96.44 115 TYR A O 1
ATOM 876 N N . PHE A 1 116 ? -6.523 1.977 7.551 1.00 94.06 116 PHE A N 1
ATOM 877 C CA . PHE A 1 116 ? -7.452 2.539 6.573 1.00 94.06 116 PHE A CA 1
ATOM 878 C C . PHE A 1 116 ? -8.866 2.350 7.108 1.00 94.06 116 PHE A C 1
ATOM 880 O O . PHE A 1 116 ? -9.302 1.210 7.275 1.00 94.06 116 PHE A O 1
ATOM 887 N N . GLY A 1 117 ? -9.597 3.424 7.387 1.00 93.75 117 GLY A N 1
ATOM 888 C CA . GLY A 1 117 ? -10.945 3.321 7.956 1.00 93.75 117 GLY A CA 1
ATOM 889 C C . GLY A 1 117 ? -11.633 4.671 8.108 1.00 93.75 117 GLY A C 1
ATOM 890 O O . GLY A 1 117 ? -11.014 5.703 7.893 1.00 93.75 117 GLY A O 1
ATOM 891 N N . GLN A 1 118 ? -12.906 4.688 8.510 1.00 92.12 118 GLN A N 1
ATOM 892 C CA . GLN A 1 118 ? -13.655 5.945 8.678 1.00 92.12 118 GLN A CA 1
ATOM 893 C C . GLN A 1 118 ? -13.153 6.799 9.853 1.00 92.12 118 GLN A C 1
ATOM 895 O O . GLN A 1 118 ? -13.256 8.023 9.812 1.00 92.12 118 GLN A O 1
ATOM 900 N N . LYS A 1 119 ? -12.608 6.160 10.892 1.00 91.19 119 LYS A N 1
ATOM 901 C CA . LYS A 1 119 ? -12.027 6.810 12.071 1.00 91.19 119 LYS A CA 1
ATOM 902 C C . LYS A 1 119 ? -10.673 6.185 12.387 1.00 91.19 119 LYS A C 1
ATOM 904 O O . LYS A 1 119 ? -10.508 4.976 12.198 1.00 91.19 119 LYS A O 1
ATOM 909 N N . ALA A 1 120 ? -9.750 7.000 12.889 1.00 92.38 120 ALA A N 1
ATOM 910 C CA . ALA A 1 120 ? -8.480 6.518 13.409 1.00 92.38 120 ALA A CA 1
ATOM 911 C C . ALA A 1 120 ? -8.717 5.609 14.625 1.00 92.38 120 ALA A C 1
ATOM 913 O O . ALA A 1 120 ? -9.545 5.943 15.480 1.00 92.38 120 ALA A O 1
ATOM 914 N N . PRO A 1 121 ? -8.005 4.476 14.737 1.00 94.00 121 PRO A N 1
ATOM 915 C CA . PRO A 1 121 ? -7.829 3.818 16.023 1.00 94.00 121 PRO A CA 1
ATOM 916 C C . PRO A 1 121 ? -7.152 4.774 17.013 1.00 94.00 121 PRO A C 1
ATOM 918 O O . PRO A 1 121 ? -6.337 5.605 16.614 1.00 94.00 121 PRO A O 1
ATOM 921 N N . SER A 1 122 ? -7.483 4.641 18.297 1.00 93.38 122 SER A N 1
ATOM 922 C CA . SER A 1 122 ? -6.928 5.501 19.347 1.00 93.38 122 SER A CA 1
ATOM 923 C C . SER A 1 122 ? -5.401 5.414 19.382 1.00 93.38 122 SER A C 1
ATOM 925 O O . SER A 1 122 ? -4.851 4.313 19.443 1.00 93.38 122 SER A O 1
ATOM 927 N N . GLY A 1 123 ? -4.734 6.571 19.334 1.00 94.69 123 GLY A N 1
ATOM 928 C CA . GLY A 1 123 ? -3.272 6.671 19.357 1.00 94.69 123 GLY A CA 1
ATOM 929 C C . GLY A 1 123 ? -2.598 6.385 18.013 1.00 94.69 123 GLY A C 1
ATOM 930 O O . GLY A 1 123 ? -1.374 6.335 17.953 1.00 94.69 123 GLY A O 1
ATOM 931 N N . MET A 1 124 ? -3.373 6.178 16.943 1.00 96.06 124 MET A N 1
ATOM 932 C CA . MET A 1 124 ? -2.886 5.898 15.586 1.00 96.06 124 MET A CA 1
ATOM 933 C C . MET A 1 124 ? -3.320 6.981 14.587 1.00 96.06 124 MET A C 1
ATOM 935 O O . MET A 1 124 ? -3.387 6.738 13.383 1.00 96.06 124 MET A O 1
ATOM 939 N N . GLU A 1 125 ? -3.621 8.193 15.056 1.00 94.12 125 GLU A N 1
ATOM 940 C CA . GLU A 1 125 ? -4.123 9.310 14.244 1.00 94.12 125 GLU A CA 1
ATOM 941 C C . GLU A 1 125 ? -3.127 9.755 13.152 1.00 94.12 125 GLU A C 1
ATOM 943 O O . GLU A 1 125 ? -3.544 10.238 12.087 1.00 94.12 125 GLU A O 1
ATOM 948 N N . HIS A 1 126 ? -1.828 9.541 13.403 1.00 94.81 126 HIS A N 1
ATOM 949 C CA . HIS A 1 126 ? -0.716 9.774 12.472 1.00 94.81 126 HIS A CA 1
ATOM 950 C C . HIS A 1 126 ? -0.457 8.605 11.511 1.00 94.81 126 HIS A C 1
ATOM 952 O O . HIS A 1 126 ? 0.114 8.808 10.447 1.00 94.81 126 HIS A O 1
ATOM 958 N N . ASN A 1 127 ? -0.939 7.404 11.832 1.00 96.62 127 ASN A N 1
ATOM 959 C CA . ASN A 1 127 ? -0.758 6.198 11.023 1.00 96.62 127 ASN A CA 1
ATOM 960 C C . ASN A 1 127 ? -2.029 5.821 10.253 1.00 96.62 127 ASN A C 1
ATOM 962 O O . ASN A 1 127 ? -2.220 4.671 9.855 1.00 96.62 127 ASN A O 1
ATOM 966 N N . TRP A 1 128 ? -2.950 6.767 10.090 1.00 96.00 128 TRP A N 1
ATOM 967 C CA . TRP A 1 128 ? -4.291 6.476 9.618 1.00 96.00 128 TRP A CA 1
ATOM 968 C C . TRP A 1 128 ? -4.702 7.324 8.418 1.00 96.00 128 TRP A C 1
ATOM 970 O O . TRP A 1 128 ? -4.652 8.562 8.431 1.00 96.00 128 TRP A O 1
ATOM 980 N N . ILE A 1 129 ? -5.212 6.611 7.417 1.00 95.06 129 ILE A N 1
ATOM 981 C CA . ILE A 1 129 ? -5.821 7.136 6.207 1.00 95.06 129 ILE A CA 1
ATOM 982 C C . ILE A 1 129 ? -7.333 7.018 6.338 1.00 95.06 129 ILE A C 1
ATOM 984 O O . ILE A 1 129 ? -7.894 5.930 6.526 1.00 95.06 129 ILE A O 1
ATOM 988 N N . GLN A 1 130 ? -8.003 8.158 6.207 1.00 93.19 130 GLN A N 1
ATOM 989 C CA . GLN A 1 130 ? -9.450 8.195 6.246 1.00 93.19 130 GLN A CA 1
ATOM 990 C C . GLN A 1 130 ? -10.060 7.515 5.026 1.00 93.19 130 GLN A C 1
ATOM 992 O O . GLN A 1 130 ? -9.562 7.633 3.910 1.00 93.19 130 GLN A O 1
ATOM 997 N N . THR A 1 131 ? -11.187 6.839 5.236 1.00 91.81 131 THR A N 1
ATOM 998 C CA . THR A 1 131 ? -11.976 6.243 4.163 1.00 91.81 131 THR A CA 1
ATOM 999 C C . THR A 1 131 ? -13.460 6.567 4.283 1.00 91.81 131 THR A C 1
ATOM 1001 O O . THR A 1 131 ? -13.941 6.965 5.345 1.00 91.81 131 THR A O 1
ATOM 1004 N N . ILE A 1 132 ? -14.196 6.392 3.183 1.00 89.56 132 ILE A N 1
ATOM 1005 C CA . ILE A 1 132 ? -15.611 6.760 3.074 1.00 89.56 132 ILE A CA 1
ATOM 1006 C C . ILE A 1 132 ? -16.468 5.489 2.979 1.00 89.56 132 ILE A C 1
ATOM 1008 O O . ILE A 1 132 ? -16.235 4.672 2.085 1.00 89.56 132 ILE A O 1
ATOM 1012 N N . PRO A 1 133 ? -17.465 5.291 3.864 1.00 90.31 133 PRO A N 1
ATOM 1013 C CA . PRO A 1 133 ? -18.428 4.200 3.731 1.00 90.31 133 PRO A CA 1
ATOM 1014 C C . PRO A 1 133 ? -19.125 4.198 2.364 1.00 90.31 133 PRO A C 1
ATOM 1016 O O . PRO A 1 133 ? -19.501 5.248 1.855 1.00 90.31 133 PRO A O 1
ATOM 1019 N N . GLY A 1 134 ? -19.295 3.016 1.770 1.00 86.06 134 GLY A N 1
ATOM 1020 C CA . GLY A 1 134 ? -19.908 2.863 0.444 1.00 86.06 134 GLY A CA 1
ATOM 1021 C C . GLY A 1 134 ? -18.980 3.148 -0.744 1.00 86.06 134 GLY A C 1
ATOM 1022 O O . GLY A 1 134 ? -19.410 2.974 -1.878 1.00 86.06 134 GLY A O 1
ATOM 1023 N N . ARG A 1 135 ? -17.719 3.543 -0.509 1.00 85.88 135 ARG A N 1
ATOM 1024 C CA . ARG A 1 135 ? -16.697 3.659 -1.559 1.00 85.88 135 ARG A CA 1
ATOM 1025 C C . ARG A 1 135 ? -15.620 2.601 -1.393 1.00 85.88 135 ARG A C 1
ATOM 1027 O O . ARG A 1 135 ? -14.833 2.645 -0.443 1.00 85.88 135 ARG A O 1
ATOM 1034 N N . ASP A 1 136 ? -15.599 1.649 -2.312 1.00 85.81 136 ASP A N 1
ATOM 1035 C CA . ASP A 1 136 ? -14.553 0.635 -2.361 1.00 85.81 136 ASP A CA 1
ATOM 1036 C C . ASP A 1 136 ? -13.235 1.241 -2.831 1.00 85.81 136 ASP A C 1
ATOM 1038 O O . ASP A 1 136 ? -13.193 2.229 -3.570 1.00 85.81 136 ASP A O 1
ATOM 1042 N N . ARG A 1 137 ? -12.141 0.640 -2.375 1.00 88.44 137 ARG A N 1
ATOM 1043 C CA . ARG A 1 137 ? -10.812 1.221 -2.513 1.00 88.44 137 ARG A CA 1
ATOM 1044 C C . ARG A 1 137 ? -9.752 0.194 -2.872 1.00 88.44 137 ARG A C 1
ATOM 1046 O O . ARG A 1 137 ? -9.957 -1.009 -2.728 1.00 88.44 137 ARG A O 1
ATOM 1053 N N . ASN A 1 138 ? -8.602 0.701 -3.283 1.00 92.81 138 ASN A N 1
ATOM 1054 C CA . ASN A 1 138 ? -7.362 -0.052 -3.373 1.00 92.81 138 ASN A CA 1
ATOM 1055 C C . ASN A 1 138 ? -6.243 0.713 -2.664 1.00 92.81 138 ASN A C 1
ATOM 1057 O O . ASN A 1 138 ? -6.318 1.932 -2.484 1.00 92.81 138 ASN A O 1
ATOM 1061 N N . VAL A 1 139 ? -5.233 -0.027 -2.224 1.00 94.25 139 VAL A N 1
ATOM 1062 C CA . VAL A 1 139 ? -4.049 0.511 -1.560 1.00 94.25 139 VAL A CA 1
ATOM 1063 C C . VAL A 1 139 ? -2.870 0.356 -2.503 1.00 94.25 139 VAL A C 1
ATOM 1065 O O . VAL A 1 139 ? -2.608 -0.740 -2.996 1.00 94.25 139 VAL A O 1
ATOM 1068 N N . LEU A 1 140 ? -2.146 1.446 -2.722 1.00 94.69 140 LEU A N 1
ATOM 1069 C CA . LEU A 1 140 ? -0.875 1.437 -3.427 1.00 94.69 140 LEU A CA 1
ATOM 1070 C C . LEU A 1 140 ? 0.232 1.709 -2.411 1.00 94.69 140 LEU A C 1
ATOM 1072 O O . LEU A 1 140 ? 0.267 2.768 -1.781 1.00 94.69 140 LEU A O 1
ATOM 1076 N N . PHE A 1 141 ? 1.135 0.751 -2.260 1.00 96.06 141 PHE A N 1
ATOM 1077 C CA . PHE A 1 141 ? 2.359 0.906 -1.491 1.00 96.06 141 PHE A CA 1
ATOM 1078 C C . PHE A 1 141 ? 3.498 1.255 -2.444 1.00 96.06 141 PHE A C 1
ATOM 1080 O O . PHE A 1 141 ? 3.682 0.580 -3.459 1.00 96.06 141 PHE A O 1
ATOM 1087 N N . ARG A 1 142 ? 4.243 2.318 -2.138 1.00 94.44 142 ARG A N 1
ATOM 1088 C CA . ARG A 1 142 ? 5.380 2.771 -2.944 1.00 94.44 142 ARG A CA 1
ATOM 1089 C C . ARG A 1 142 ? 6.653 2.737 -2.118 1.00 94.44 142 ARG A C 1
ATOM 1091 O O . ARG A 1 142 ? 6.685 3.279 -1.013 1.00 94.44 142 ARG A O 1
ATOM 1098 N N . LEU A 1 143 ? 7.698 2.159 -2.692 1.00 93.75 143 LEU A N 1
ATOM 1099 C CA . LEU A 1 143 ? 9.064 2.218 -2.182 1.00 93.75 143 LEU A CA 1
ATOM 1100 C C . LEU A 1 143 ? 9.874 3.181 -3.039 1.00 93.75 143 LEU A C 1
ATOM 1102 O O . LEU A 1 143 ? 9.861 3.058 -4.262 1.00 93.75 143 LEU A O 1
ATOM 1106 N N . TYR A 1 144 ? 10.595 4.095 -2.397 1.00 94.00 144 TYR A N 1
ATOM 1107 C CA . TYR A 1 144 ? 11.537 5.003 -3.046 1.00 94.00 144 TYR A CA 1
ATOM 1108 C C . TYR A 1 144 ? 12.965 4.546 -2.744 1.00 94.00 144 TYR A C 1
ATOM 1110 O O . TYR A 1 144 ? 13.335 4.336 -1.583 1.00 94.00 144 TYR A O 1
ATOM 1118 N N . GLY A 1 145 ? 13.744 4.324 -3.803 1.00 93.19 145 GLY A N 1
ATOM 1119 C CA . GLY A 1 145 ? 15.060 3.697 -3.707 1.00 93.19 145 GLY A CA 1
ATOM 1120 C C . GLY A 1 145 ? 14.995 2.264 -3.150 1.00 93.19 145 GLY A C 1
ATOM 1121 O O . GLY A 1 145 ? 15.637 1.993 -2.134 1.00 93.19 145 GLY A O 1
ATOM 1122 N N . PRO A 1 146 ? 14.217 1.348 -3.759 1.00 92.75 146 PRO A N 1
ATOM 1123 C CA . PRO A 1 146 ? 14.074 -0.041 -3.309 1.00 92.75 146 PRO A CA 1
ATOM 1124 C C . PRO A 1 146 ? 15.432 -0.749 -3.194 1.00 92.75 146 PRO A C 1
ATOM 1126 O O . PRO A 1 146 ? 16.250 -0.691 -4.109 1.00 92.75 146 PRO A O 1
ATOM 1129 N N . LEU A 1 147 ? 15.682 -1.438 -2.085 1.00 94.56 147 LEU A N 1
ATOM 1130 C CA . LEU A 1 147 ? 16.910 -2.208 -1.862 1.00 94.56 147 LEU A CA 1
ATOM 1131 C C . LEU A 1 147 ? 16.742 -3.678 -2.277 1.00 94.56 147 LEU A C 1
ATOM 1133 O O . LEU A 1 147 ? 15.627 -4.156 -2.479 1.00 94.56 147 LEU A O 1
ATOM 1137 N N . GLU A 1 148 ? 17.856 -4.410 -2.361 1.00 93.69 148 GLU A N 1
ATOM 1138 C CA . GLU A 1 148 ? 17.900 -5.836 -2.735 1.00 93.69 148 GLU A CA 1
ATOM 1139 C C . GLU A 1 148 ? 16.845 -6.731 -2.054 1.00 93.69 148 GLU A C 1
ATOM 1141 O O . GLU A 1 148 ? 16.223 -7.509 -2.783 1.00 93.69 148 GLU A O 1
ATOM 1146 N N . PRO A 1 149 ? 16.523 -6.569 -0.747 1.00 95.06 149 PRO A N 1
ATOM 1147 C CA . PRO A 1 149 ? 15.523 -7.406 -0.083 1.00 95.06 149 PRO A CA 1
ATOM 1148 C C . PRO A 1 149 ? 14.115 -7.370 -0.702 1.00 95.06 149 PRO A C 1
ATOM 1150 O O . PRO A 1 149 ? 13.311 -8.277 -0.489 1.00 95.06 149 PRO A O 1
ATOM 1153 N N . TRP A 1 150 ? 13.789 -6.309 -1.451 1.00 91.88 150 TRP A N 1
ATOM 1154 C CA . TRP A 1 150 ? 12.550 -6.228 -2.228 1.00 91.88 150 TRP A CA 1
ATOM 1155 C C . TRP A 1 150 ? 12.585 -7.149 -3.453 1.00 91.88 150 TRP A C 1
ATOM 1157 O O . TRP A 1 150 ? 11.618 -7.854 -3.738 1.00 91.88 150 TRP A O 1
ATOM 1167 N N . PHE A 1 151 ? 13.703 -7.145 -4.181 1.00 90.12 151 PHE A N 1
ATOM 1168 C CA . PHE A 1 151 ? 13.851 -7.852 -5.453 1.00 90.12 151 PHE A CA 1
ATOM 1169 C C . PHE A 1 151 ? 14.085 -9.352 -5.261 1.00 90.12 151 PHE A C 1
ATOM 1171 O O . PHE A 1 151 ? 13.529 -10.160 -6.004 1.00 90.12 151 PHE A O 1
ATOM 1178 N N . ASP A 1 152 ? 14.875 -9.735 -4.256 1.00 92.44 152 ASP A N 1
ATOM 1179 C CA . ASP A 1 152 ? 15.126 -11.141 -3.912 1.00 92.44 152 ASP A CA 1
ATOM 1180 C C . ASP A 1 152 ? 13.985 -11.781 -3.094 1.00 92.44 152 ASP A C 1
ATOM 1182 O O . ASP A 1 152 ? 13.979 -12.993 -2.862 1.00 92.44 152 ASP A O 1
ATOM 1186 N N . LYS A 1 153 ? 12.984 -10.974 -2.707 1.00 90.62 153 LYS A N 1
ATOM 1187 C CA . LYS A 1 153 ? 11.791 -11.365 -1.942 1.00 90.62 153 LYS A CA 1
ATOM 1188 C C . LYS A 1 153 ? 12.103 -11.903 -0.540 1.00 90.62 153 LYS A C 1
ATOM 1190 O O . LYS A 1 153 ? 11.276 -12.628 0.027 1.00 90.62 153 LYS A O 1
ATOM 1195 N N . THR A 1 154 ? 13.261 -11.560 0.027 1.00 94.06 154 THR A N 1
ATOM 1196 C CA . THR A 1 154 ? 13.603 -11.846 1.431 1.00 94.06 154 THR A CA 1
ATOM 1197 C C . THR A 1 154 ? 12.826 -10.951 2.394 1.00 94.06 154 THR A C 1
ATOM 1199 O O . THR A 1 154 ? 12.482 -11.387 3.492 1.00 94.06 154 THR A O 1
ATOM 1202 N N . TRP A 1 155 ? 12.456 -9.744 1.956 1.00 94.38 155 TRP A N 1
ATOM 1203 C CA . TRP A 1 155 ? 11.460 -8.900 2.608 1.00 94.38 155 TRP A CA 1
ATOM 1204 C C . TRP A 1 155 ? 10.155 -8.909 1.807 1.00 94.38 155 TRP A C 1
ATOM 1206 O O . TRP A 1 155 ? 10.157 -8.854 0.577 1.00 94.38 155 TRP A O 1
ATOM 1216 N N . LYS A 1 156 ? 9.015 -8.965 2.500 1.00 91.38 156 LYS A N 1
ATOM 1217 C CA . LYS A 1 156 ? 7.688 -8.942 1.875 1.00 91.38 156 LYS A CA 1
ATOM 1218 C C . LYS A 1 156 ? 6.781 -7.979 2.614 1.00 91.38 156 LYS A C 1
ATOM 1220 O O . LYS A 1 156 ? 6.805 -7.911 3.840 1.00 91.38 156 LYS A O 1
ATOM 1225 N N . LEU A 1 157 ? 5.947 -7.276 1.860 1.00 91.94 157 LEU A N 1
ATOM 1226 C CA . LEU A 1 157 ? 4.869 -6.501 2.447 1.00 91.94 157 LEU A CA 1
ATOM 1227 C C . LEU A 1 157 ? 3.841 -7.467 3.058 1.00 91.94 157 LEU A C 1
ATOM 1229 O O . LEU A 1 157 ? 3.548 -8.504 2.460 1.00 91.94 157 LEU A O 1
ATOM 1233 N N . SER A 1 158 ? 3.330 -7.155 4.252 1.00 93.62 158 SER A N 1
ATOM 1234 C CA . SER A 1 158 ? 2.299 -7.987 4.878 1.00 93.62 158 SER A CA 1
ATOM 1235 C C . SER A 1 158 ? 0.970 -7.902 4.125 1.00 93.62 158 SER A C 1
ATOM 1237 O O . SER A 1 158 ? 0.717 -6.973 3.355 1.00 93.62 158 SER A O 1
ATOM 1239 N N . GLU A 1 159 ? 0.106 -8.881 4.373 1.00 94.50 159 GLU A N 1
ATOM 1240 C CA . GLU A 1 159 ? -1.264 -8.855 3.876 1.00 94.50 159 GLU A CA 1
ATOM 1241 C C . GLU A 1 159 ? -2.087 -7.765 4.581 1.00 94.50 159 GLU A C 1
ATOM 1243 O O . GLU A 1 159 ? -1.866 -7.437 5.748 1.00 94.50 159 GLU A O 1
ATOM 1248 N N . ILE A 1 160 ? -3.091 -7.230 3.885 1.00 96.50 160 ILE A N 1
ATOM 1249 C CA . ILE A 1 160 ? -4.025 -6.268 4.477 1.00 96.50 160 ILE A CA 1
ATOM 1250 C C . ILE A 1 160 ? -5.033 -7.024 5.341 1.00 96.50 160 ILE A C 1
ATOM 1252 O O . ILE A 1 160 ? -5.794 -7.855 4.855 1.00 96.50 160 ILE A O 1
ATOM 1256 N N . GLU A 1 161 ? -5.098 -6.714 6.628 1.00 96.75 161 GLU A N 1
ATOM 1257 C CA . GLU A 1 161 ? -5.957 -7.414 7.577 1.00 96.75 161 GLU A CA 1
ATOM 1258 C C . GLU A 1 161 ? -7.185 -6.594 7.958 1.00 96.75 161 GLU A C 1
ATOM 1260 O O . GLU A 1 161 ? -7.097 -5.408 8.279 1.00 96.75 161 GLU A O 1
ATOM 1265 N N . LEU A 1 162 ? -8.352 -7.241 7.997 1.00 95.50 162 LEU A N 1
ATOM 1266 C CA . LEU A 1 162 ? -9.558 -6.639 8.556 1.00 95.50 162 LEU A CA 1
ATOM 1267 C C . LEU A 1 162 ? -9.403 -6.455 10.071 1.00 95.50 162 LEU A C 1
ATOM 1269 O O . LEU A 1 162 ? -9.303 -7.427 10.825 1.00 95.50 162 LEU A O 1
ATOM 1273 N N . VAL A 1 163 ? -9.490 -5.211 10.536 1.00 93.81 163 VAL A N 1
ATOM 1274 C CA . VAL A 1 163 ? -9.544 -4.905 11.964 1.00 93.81 163 VAL A CA 1
ATOM 1275 C C . VAL A 1 163 ? -10.958 -5.198 12.441 1.00 93.81 163 VAL A C 1
ATOM 1277 O O . VAL A 1 163 ? -11.913 -4.504 12.081 1.00 93.81 163 VAL A O 1
ATOM 1280 N N . LYS A 1 164 ? -11.111 -6.241 13.263 1.00 79.44 164 LYS A N 1
ATOM 1281 C CA . LYS A 1 164 ? -12.385 -6.524 13.929 1.00 79.44 164 LYS A CA 1
ATOM 1282 C C . LYS A 1 164 ? -12.719 -5.357 14.851 1.00 79.44 164 LYS A C 1
ATOM 1284 O O . LYS A 1 164 ? -12.203 -5.263 15.962 1.00 79.44 164 LYS A O 1
ATOM 1289 N N . GLN A 1 165 ? -13.599 -4.473 14.400 1.00 59.41 165 GLN A N 1
ATOM 1290 C CA . GLN A 1 165 ? -14.219 -3.511 15.294 1.00 59.41 165 GLN A CA 1
ATOM 1291 C C . GLN A 1 165 ? -15.028 -4.308 16.321 1.00 59.41 165 GLN A C 1
ATOM 1293 O O . GLN A 1 165 ? -15.848 -5.152 15.947 1.00 59.41 165 GLN A O 1
ATOM 1298 N N . ARG A 1 166 ? -14.812 -4.056 17.619 1.00 45.38 166 ARG A N 1
ATOM 1299 C CA . ARG A 1 166 ? -15.810 -4.418 18.630 1.00 45.38 166 ARG A CA 1
ATOM 1300 C C . ARG A 1 166 ? -17.009 -3.519 18.375 1.00 45.38 166 ARG A C 1
ATOM 1302 O O . ARG A 1 166 ? -17.116 -2.437 18.938 1.00 45.38 166 ARG A O 1
ATOM 1309 N N . LEU A 1 167 ? -17.871 -3.934 17.458 1.00 45.62 167 LEU A N 1
ATOM 1310 C CA . LEU A 1 167 ? -19.201 -3.369 17.378 1.00 45.62 167 LEU A CA 1
ATOM 1311 C C . LEU A 1 167 ? -19.840 -3.673 18.732 1.00 45.62 167 LEU A C 1
ATOM 1313 O O . LEU A 1 167 ? -19.983 -4.838 19.103 1.00 45.62 167 LEU A O 1
ATOM 1317 N N . CYS A 1 168 ? -20.164 -2.632 19.493 1.00 36.62 168 CYS A N 1
ATOM 1318 C CA . CYS A 1 168 ? -21.106 -2.767 20.590 1.00 36.62 168 CYS A CA 1
ATOM 1319 C C . CYS A 1 168 ? -22.451 -3.091 19.924 1.00 36.62 168 CYS A C 1
ATOM 1321 O O . CYS A 1 168 ? -23.171 -2.191 19.498 1.00 36.62 168 CYS A O 1
ATOM 1323 N N . GLN A 1 169 ? -22.707 -4.374 19.664 1.00 34.81 169 GLN A N 1
ATOM 1324 C CA . GLN A 1 169 ? -23.979 -4.827 19.119 1.00 34.81 169 GLN A CA 1
ATOM 1325 C C . GLN A 1 169 ? -24.943 -5.058 20.285 1.00 34.81 169 GLN A C 1
ATOM 1327 O O . GLN A 1 169 ? -24.554 -5.707 21.260 1.00 34.81 169 GLN A O 1
ATOM 1332 N N . PRO A 1 170 ? -26.199 -4.587 20.193 1.00 37.34 170 PRO A N 1
ATOM 1333 C CA . PRO A 1 170 ? -27.269 -5.134 21.009 1.00 37.34 170 PRO A CA 1
ATOM 1334 C C . PRO A 1 170 ? -27.356 -6.633 20.712 1.00 37.34 170 PRO A C 1
ATOM 1336 O O . PRO A 1 170 ? -27.360 -7.050 19.554 1.00 37.34 170 PRO A O 1
ATOM 1339 N N . THR A 1 171 ? -27.380 -7.449 21.758 1.00 37.03 171 THR A N 1
ATOM 1340 C CA . THR A 1 171 ? -27.465 -8.907 21.677 1.00 37.03 171 THR A CA 1
ATOM 1341 C C . THR A 1 171 ? -28.656 -9.350 20.836 1.00 37.03 171 THR A C 1
ATOM 1343 O O . THR A 1 171 ? -29.789 -9.232 21.284 1.00 37.03 171 THR A O 1
ATOM 1346 N N . THR A 1 172 ? -28.412 -9.929 19.662 1.00 41.38 172 THR A N 1
ATOM 1347 C CA . THR A 1 172 ? -29.286 -10.959 19.082 1.00 41.38 172 THR A CA 1
ATOM 1348 C C . THR A 1 172 ? -28.468 -11.895 18.192 1.00 41.38 172 THR A C 1
ATOM 1350 O O . THR A 1 172 ? -27.720 -11.481 17.311 1.00 41.38 172 THR A O 1
ATOM 1353 N N . ALA A 1 173 ? -28.566 -13.184 18.505 1.00 43.44 173 ALA A N 1
ATOM 1354 C CA . ALA A 1 173 ? -27.871 -14.294 17.871 1.00 43.44 173 ALA A CA 1
ATOM 1355 C C . ALA A 1 173 ? -28.469 -14.642 16.497 1.00 43.44 173 ALA A C 1
ATOM 1357 O O . ALA A 1 173 ? -29.688 -14.622 16.390 1.00 43.44 173 ALA A O 1
ATOM 1358 N N . TYR A 1 174 ? -27.656 -15.071 15.515 1.00 32.12 174 TYR A N 1
ATOM 1359 C CA . TYR A 1 174 ? -27.839 -16.361 14.814 1.00 32.12 174 TYR A CA 1
ATOM 1360 C C . TYR A 1 174 ? -26.767 -16.675 13.749 1.00 32.12 174 TYR A C 1
ATOM 1362 O O . TYR A 1 174 ? -26.356 -15.827 12.964 1.00 32.12 174 TYR A O 1
ATOM 1370 N N . SER A 1 175 ? -26.457 -17.973 13.672 1.00 37.75 175 SER A N 1
ATOM 1371 C CA . SER A 1 175 ? -25.881 -18.770 12.572 1.00 37.75 175 SER A CA 1
ATOM 1372 C C . SER A 1 175 ? -24.496 -18.443 12.006 1.00 37.75 175 SER A C 1
ATOM 1374 O O . SER A 1 175 ? -24.228 -17.387 11.445 1.00 37.75 175 SER A O 1
ATOM 1376 N N . GLY A 1 176 ? -23.642 -19.467 12.064 1.00 39.41 176 GLY A N 1
ATOM 1377 C CA . GLY A 1 176 ? -22.325 -19.484 11.453 1.00 39.41 176 GLY A CA 1
ATOM 1378 C C . GLY A 1 176 ? -22.320 -19.794 9.959 1.00 39.41 176 GLY A C 1
ATOM 1379 O O . GLY A 1 176 ? -23.338 -20.149 9.366 1.00 39.41 176 GLY A O 1
ATOM 1380 N N . ARG A 1 177 ? -21.118 -19.734 9.377 1.00 35.44 177 ARG A N 1
ATOM 1381 C CA . ARG A 1 177 ? -20.725 -20.544 8.219 1.00 35.44 177 ARG A CA 1
ATOM 1382 C C . ARG A 1 177 ? -19.204 -20.511 7.976 1.00 35.44 177 ARG A C 1
ATOM 1384 O O . ARG A 1 177 ? -18.594 -19.456 7.884 1.00 35.44 177 ARG A O 1
ATOM 1391 N N . ARG A 1 178 ? -18.674 -21.738 7.945 1.00 30.19 178 ARG A N 1
ATOM 1392 C CA . ARG A 1 178 ? -17.544 -22.373 7.232 1.00 30.19 178 ARG A CA 1
ATOM 1393 C C . ARG A 1 178 ? -16.431 -21.499 6.627 1.00 30.19 178 ARG A C 1
ATOM 1395 O O . ARG A 1 178 ? -16.674 -20.666 5.764 1.00 30.19 178 ARG A O 1
ATOM 1402 N N . CYS A 1 179 ? -15.198 -21.848 7.003 1.00 26.19 179 CYS A N 1
ATOM 1403 C CA . CYS A 1 179 ? -13.960 -21.509 6.304 1.00 26.19 179 CYS A CA 1
ATOM 1404 C C . CYS A 1 179 ? -13.864 -22.251 4.959 1.00 26.19 179 CYS A C 1
ATOM 1406 O O . CYS A 1 179 ? -14.137 -23.449 4.896 1.00 26.19 179 CYS A O 1
ATOM 1408 N N . ALA A 1 180 ? -13.425 -21.543 3.920 1.00 29.39 180 ALA A N 1
ATOM 1409 C CA . ALA A 1 180 ? -12.967 -22.075 2.635 1.00 29.39 180 ALA A CA 1
ATOM 1410 C C . ALA A 1 180 ? -11.612 -21.407 2.287 1.00 29.39 180 ALA A C 1
ATOM 1412 O O . ALA A 1 180 ? -11.317 -20.352 2.856 1.00 29.39 180 ALA A O 1
ATOM 1413 N N . PRO A 1 181 ? -10.753 -22.045 1.470 1.00 28.09 181 PRO A N 1
ATOM 1414 C CA . PRO A 1 181 ? -9.303 -21.862 1.519 1.00 28.09 181 PRO A CA 1
ATOM 1415 C C . PRO A 1 181 ? -8.787 -20.621 0.772 1.00 28.09 181 PRO A C 1
ATOM 1417 O O . PRO A 1 181 ? -9.485 -20.015 -0.035 1.00 28.09 181 PRO A O 1
ATOM 1420 N N . LEU A 1 182 ? -7.535 -20.287 1.104 1.00 28.02 182 LEU A N 1
ATOM 1421 C CA . LEU A 1 182 ? -6.733 -19.135 0.693 1.00 28.02 182 LEU A CA 1
ATOM 1422 C C . LEU A 1 182 ? -6.720 -18.865 -0.820 1.00 28.02 182 LEU A C 1
ATOM 1424 O O . LEU A 1 182 ? -6.520 -19.777 -1.620 1.00 28.02 182 LEU A O 1
ATOM 1428 N N . MET A 1 183 ? -6.741 -17.580 -1.181 1.00 25.09 183 MET A N 1
ATOM 1429 C CA . MET A 1 183 ? -6.206 -17.094 -2.451 1.00 25.09 183 MET A CA 1
ATOM 1430 C C . MET A 1 183 ? -5.470 -15.768 -2.198 1.00 25.09 183 MET A C 1
ATOM 1432 O O . MET A 1 183 ? -6.064 -14.808 -1.713 1.00 25.09 183 MET A O 1
ATOM 1436 N N . LEU A 1 184 ? -4.158 -15.761 -2.458 1.00 26.28 184 LEU A N 1
ATOM 1437 C CA . LEU A 1 184 ? -3.293 -14.577 -2.449 1.00 26.28 184 LEU A CA 1
ATOM 1438 C C . LEU A 1 184 ? -3.613 -13.691 -3.660 1.00 26.28 184 LEU A C 1
ATOM 1440 O O . LEU A 1 184 ? -3.721 -14.208 -4.771 1.00 26.28 184 LEU A O 1
ATOM 1444 N N . SER A 1 185 ? -3.605 -12.369 -3.490 1.00 27.75 185 SER A N 1
ATOM 1445 C CA . SER A 1 185 ? -3.372 -11.459 -4.619 1.00 27.75 185 SER A CA 1
ATOM 1446 C C . SER A 1 185 ? -2.768 -10.129 -4.161 1.00 27.75 185 SER A C 1
ATOM 1448 O O . SER A 1 185 ? -3.453 -9.109 -4.085 1.00 27.75 185 SER A O 1
ATOM 1450 N N . VAL A 1 186 ? -1.461 -10.144 -3.894 1.00 32.50 186 VAL A N 1
ATOM 1451 C CA . VAL A 1 186 ? -0.605 -8.964 -4.067 1.00 32.50 186 VAL A CA 1
ATOM 1452 C C . VAL A 1 186 ? -0.097 -9.019 -5.504 1.00 32.50 186 VAL A C 1
ATOM 1454 O O . VAL A 1 186 ? 0.605 -9.962 -5.877 1.00 32.50 186 VAL A O 1
ATOM 1457 N N . ILE A 1 187 ? -0.486 -8.046 -6.330 1.00 40.50 187 ILE A N 1
ATOM 1458 C CA . ILE A 1 187 ? 0.054 -7.928 -7.687 1.00 40.50 187 ILE A CA 1
ATOM 1459 C C . ILE A 1 187 ? 1.370 -7.166 -7.569 1.00 40.50 187 ILE A C 1
ATOM 1461 O O . ILE A 1 187 ? 1.393 -5.972 -7.268 1.00 40.50 187 ILE A O 1
ATOM 1465 N N . TRP A 1 188 ? 2.460 -7.895 -7.772 1.00 33.25 188 TRP A N 1
ATOM 1466 C CA . TRP A 1 188 ? 3.794 -7.339 -7.925 1.00 33.25 188 TRP A CA 1
ATOM 1467 C C . TRP A 1 188 ? 3.946 -6.891 -9.377 1.00 33.25 188 TRP A C 1
ATOM 1469 O O . TRP A 1 188 ? 3.759 -7.696 -10.291 1.00 33.25 188 TRP A O 1
ATOM 1479 N N . PHE A 1 189 ? 4.264 -5.617 -9.594 1.00 36.09 189 PHE A N 1
ATOM 1480 C CA . PHE A 1 189 ? 4.746 -5.152 -10.892 1.00 36.09 189 PHE A CA 1
ATOM 1481 C C . PHE A 1 189 ? 6.244 -5.464 -10.971 1.00 36.09 189 PHE A C 1
ATOM 1483 O O . PHE A 1 189 ? 7.068 -4.599 -10.717 1.00 36.09 189 PHE A O 1
ATOM 1490 N N . ASN A 1 190 ? 6.567 -6.737 -11.198 1.00 33.47 190 ASN A N 1
ATOM 1491 C CA . ASN A 1 190 ? 7.883 -7.238 -11.596 1.00 33.47 190 ASN A CA 1
ATOM 1492 C C . ASN A 1 190 ? 7.708 -8.556 -12.358 1.00 33.47 190 ASN A C 1
ATOM 1494 O O . ASN A 1 190 ? 6.612 -9.171 -12.264 1.00 33.47 190 ASN A O 1
#